Protein AF-A0A979G6K5-F1 (afdb_monomer_lite)

Foldseek 3Di:
DPDDDQKFWEWEWDWDDDPPPDTDIDTDTAIWGDDPQWTFGCAFDPGAFADGHGWTFDWDDDPNHTYTDGTPGHQQKWKKKKAFPDPVCPCVLVCVLPVQDDPWDWDDDPGIIMTIHHLVGQCQVVVVVQVVCVVVVRMHMDRRHDDLSNLLSNLEDVSDDLQSLLQVLCVVCVNPLVSSLVSSLVSNLSHDLVSLLVSLLVLLVQLLLLQAQLLVLLLCLLVVDDDLQLSSQSSLVQVSNGDVSVVVCSVAVLCCLVDDSVPCPPSGNPSSSCSSVSSSCSNPVDDDDDCSGSVNVSVVVVSDCHPNRDDRDDDHDDPVCSCVSNVSSNVVSVVVVVD

pLDDT: mean 89.51, std 11.82, range [36.03, 98.44]

Radius of gyration: 24.76 Å; chains: 1; bounding box: 57×59×76 Å

Structure (mmCIF, N/CA/C/O backbone):
data_AF-A0A979G6K5-F1
#
_entry.id   AF-A0A979G6K5-F1
#
loop_
_atom_site.group_PDB
_atom_site.id
_atom_site.type_symbol
_atom_site.label_atom_id
_atom_site.label_alt_id
_atom_site.label_comp_id
_atom_site.label_asym_id
_atom_site.label_entity_id
_atom_site.label_seq_id
_atom_site.pdbx_PDB_ins_code
_atom_site.Cartn_x
_atom_site.Cartn_y
_atom_site.Cartn_z
_atom_site.occupancy
_atom_site.B_iso_or_equiv
_atom_site.auth_seq_id
_atom_site.auth_comp_id
_atom_site.auth_asym_id
_atom_site.auth_atom_id
_atom_site.pdbx_PDB_model_num
ATOM 1 N N . MET A 1 1 ? -24.998 -27.747 -13.611 1.00 47.38 1 MET A N 1
ATOM 2 C CA . MET A 1 1 ? -25.352 -26.401 -13.117 1.00 47.38 1 MET A CA 1
ATOM 3 C C . MET A 1 1 ? -25.034 -26.378 -11.640 1.00 47.38 1 MET A C 1
ATOM 5 O O . MET A 1 1 ? -25.621 -27.172 -10.916 1.00 47.38 1 MET A O 1
ATOM 9 N N . LEU A 1 2 ? -24.075 -25.558 -11.212 1.00 56.25 2 LEU A N 1
ATOM 10 C CA . LEU A 1 2 ? -23.889 -25.285 -9.788 1.00 56.25 2 LEU A CA 1
ATOM 11 C C . LEU A 1 2 ? -25.169 -24.605 -9.299 1.00 56.25 2 LEU A C 1
ATOM 13 O O . LEU A 1 2 ? -25.521 -23.520 -9.758 1.00 56.25 2 LEU A O 1
ATOM 17 N N . VAL A 1 3 ? -25.933 -25.301 -8.464 1.00 76.69 3 VAL A N 1
ATOM 18 C CA . VAL A 1 3 ? -27.084 -24.708 -7.790 1.00 76.69 3 VAL A CA 1
ATOM 19 C C . VAL A 1 3 ? -26.512 -23.897 -6.638 1.00 76.69 3 VAL A C 1
ATOM 21 O O . VAL A 1 3 ? -25.846 -24.456 -5.772 1.00 76.69 3 VAL A O 1
ATOM 24 N N . TYR A 1 4 ? -26.746 -22.589 -6.657 1.00 81.69 4 TYR A N 1
ATOM 25 C CA . TYR A 1 4 ? -26.414 -21.684 -5.562 1.00 81.69 4 TYR A CA 1
ATOM 26 C C . TYR A 1 4 ? -27.695 -21.446 -4.753 1.00 81.69 4 TYR A C 1
ATOM 28 O O . TYR A 1 4 ? -28.567 -20.715 -5.239 1.00 81.69 4 TYR A O 1
ATOM 36 N N . PRO A 1 5 ? -27.880 -22.092 -3.585 1.00 91.19 5 PRO A N 1
ATOM 37 C CA . PRO A 1 5 ? -29.033 -21.826 -2.730 1.00 91.19 5 PRO A CA 1
ATOM 38 C C . PRO A 1 5 ? -29.062 -20.364 -2.278 1.00 91.19 5 PRO A C 1
ATOM 40 O O . PRO A 1 5 ? -28.022 -19.714 -2.211 1.00 91.19 5 PRO A O 1
ATOM 43 N N . ASP A 1 6 ? -30.242 -19.844 -1.943 1.00 93.88 6 ASP A N 1
ATOM 44 C CA . ASP A 1 6 ? -30.387 -18.448 -1.500 1.00 93.88 6 ASP A CA 1
ATOM 45 C C . ASP A 1 6 ? -29.701 -18.173 -0.153 1.00 93.88 6 ASP A C 1
ATOM 47 O O . ASP A 1 6 ? -29.230 -17.063 0.098 1.00 93.88 6 ASP A O 1
ATOM 51 N N . GLU A 1 7 ? -29.615 -19.190 0.702 1.00 95.75 7 GLU A N 1
ATOM 52 C CA . GLU A 1 7 ? -28.900 -19.163 1.974 1.00 95.75 7 GLU A CA 1
ATOM 53 C C . GLU A 1 7 ? -28.148 -20.485 2.146 1.00 95.75 7 GLU A C 1
ATOM 55 O O . GLU A 1 7 ? -28.686 -21.558 1.858 1.00 95.75 7 GLU A O 1
ATOM 60 N N . ILE A 1 8 ? -26.907 -20.405 2.617 1.00 95.88 8 ILE A N 1
ATOM 61 C CA . ILE A 1 8 ? -26.081 -21.569 2.951 1.00 95.88 8 ILE A CA 1
ATOM 62 C C . ILE A 1 8 ? -25.464 -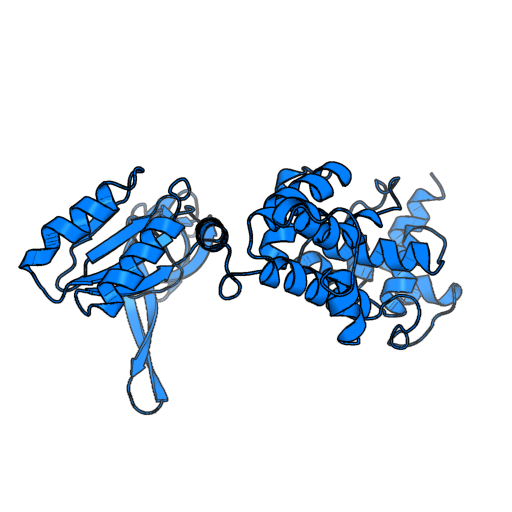21.390 4.337 1.00 95.88 8 ILE A C 1
ATOM 64 O O . ILE A 1 8 ? -25.337 -20.270 4.842 1.00 95.88 8 ILE A O 1
ATOM 68 N N . LEU A 1 9 ? -25.042 -22.506 4.928 1.00 96.75 9 LEU A N 1
ATOM 69 C CA . LEU A 1 9 ? -24.123 -22.503 6.057 1.00 96.75 9 LEU A CA 1
ATOM 70 C C . LEU A 1 9 ? -22.696 -22.615 5.508 1.00 96.75 9 LEU A C 1
ATOM 72 O O . LEU A 1 9 ? -22.324 -23.649 4.953 1.00 96.75 9 LEU A O 1
ATOM 76 N N . LEU A 1 10 ? -21.937 -21.532 5.620 1.00 96.88 10 LEU A N 1
ATOM 77 C CA . LEU A 1 10 ? -20.560 -21.431 5.159 1.00 96.88 10 LEU A CA 1
ATOM 78 C C . LEU A 1 10 ? -19.610 -21.901 6.257 1.00 96.88 10 LEU A C 1
ATOM 80 O O . LEU A 1 10 ? -19.603 -21.324 7.340 1.00 96.88 10 LEU A O 1
ATOM 84 N N . ALA A 1 11 ? -18.804 -22.910 5.952 1.00 96.44 11 ALA A N 1
ATOM 85 C CA . ALA A 1 11 ? -17.673 -23.353 6.751 1.00 96.44 11 ALA A CA 1
ATOM 86 C C . ALA A 1 11 ? -16.449 -22.475 6.453 1.00 96.44 11 ALA A C 1
ATOM 88 O O . ALA A 1 11 ? -15.999 -22.389 5.308 1.00 96.44 11 ALA A O 1
ATOM 89 N N . ILE A 1 12 ? -15.905 -21.835 7.483 1.00 95.19 12 ILE A N 1
ATOM 90 C CA . ILE A 1 12 ? -14.746 -20.947 7.411 1.00 95.19 12 ILE A CA 1
ATOM 91 C C . ILE A 1 12 ? -13.644 -21.551 8.285 1.00 95.19 12 ILE A C 1
ATOM 93 O O . ILE A 1 12 ? -13.694 -21.429 9.512 1.00 95.19 12 ILE A O 1
ATOM 97 N N . PRO A 1 13 ? -12.665 -22.241 7.679 1.00 91.38 13 PRO A N 1
ATOM 98 C CA . PRO A 1 13 ? -11.520 -22.753 8.413 1.00 91.38 13 PRO A CA 1
ATOM 99 C C . PRO A 1 13 ? -10.699 -21.605 9.005 1.00 91.38 13 PRO A C 1
ATOM 101 O O . PRO A 1 13 ? -10.451 -20.604 8.333 1.00 91.38 13 PRO A O 1
ATOM 104 N N . TYR A 1 14 ? -10.238 -21.766 10.241 1.00 86.62 14 TYR A N 1
ATOM 105 C CA . TYR A 1 14 ? -9.304 -20.840 10.877 1.00 86.62 14 TYR A CA 1
ATOM 106 C C . TYR A 1 14 ? -8.261 -21.594 11.703 1.00 86.62 14 TYR A C 1
ATOM 108 O O . TYR A 1 14 ? -8.443 -22.754 12.083 1.00 86.62 14 TYR A O 1
ATOM 116 N N . HIS A 1 15 ? -7.139 -20.926 11.961 1.00 80.62 15 HIS A N 1
ATOM 117 C CA . HIS A 1 15 ? -6.061 -21.468 12.777 1.00 80.62 15 HIS A CA 1
ATOM 118 C C . HIS A 1 15 ? -6.240 -21.045 14.232 1.00 80.62 15 HIS A C 1
ATOM 120 O O . HIS A 1 15 ? -6.476 -19.873 14.523 1.00 80.62 15 HIS A O 1
ATOM 126 N N . THR A 1 16 ? -6.082 -21.998 15.146 1.00 64.06 16 THR A N 1
ATOM 127 C CA . THR A 1 16 ? -5.889 -21.710 16.568 1.00 64.06 16 THR A CA 1
ATOM 128 C C . THR A 1 16 ? -4.443 -22.022 16.924 1.00 64.06 16 THR A C 1
ATOM 130 O O . THR A 1 16 ? -3.980 -23.150 16.740 1.00 64.06 16 THR A O 1
ATOM 133 N N . GLU A 1 17 ? -3.702 -21.019 17.397 1.00 54.59 17 GLU A N 1
ATOM 134 C CA . GLU A 1 17 ? -2.394 -21.264 18.001 1.00 54.59 17 GLU A CA 1
ATOM 135 C C . GLU A 1 17 ? -2.615 -21.919 19.365 1.00 54.59 17 GLU A C 1
ATOM 137 O O . GLU A 1 17 ? -3.162 -21.306 20.284 1.00 54.59 17 GLU A O 1
ATOM 142 N N . TYR A 1 18 ? -2.212 -23.183 19.495 1.00 45.78 18 TYR A N 1
ATOM 143 C CA . TYR A 1 18 ? -2.116 -23.851 20.787 1.00 45.78 18 TYR A CA 1
ATOM 144 C C . TYR A 1 18 ? -0.648 -23.906 21.225 1.00 45.78 18 TYR A C 1
ATOM 146 O O . TYR A 1 18 ? 0.264 -24.021 20.401 1.00 45.78 18 TYR A O 1
ATOM 154 N N . TYR A 1 19 ? -0.420 -23.810 22.538 1.00 42.91 19 TYR A N 1
ATOM 155 C CA . TYR A 1 19 ? 0.898 -23.979 23.158 1.00 42.91 19 TYR A CA 1
ATOM 156 C C . TYR A 1 19 ? 1.602 -25.237 22.602 1.00 42.91 19 TYR A C 1
ATOM 158 O O . TYR A 1 19 ? 0.966 -26.277 22.458 1.00 42.91 19 TYR A O 1
ATOM 166 N N . GLU A 1 20 ? 2.912 -25.128 22.336 1.00 46.97 20 GLU A N 1
ATOM 167 C CA . GLU A 1 20 ? 3.815 -26.167 21.783 1.00 46.97 20 GLU A CA 1
ATOM 168 C C . GLU A 1 20 ? 3.890 -26.315 20.247 1.00 46.97 20 GLU A C 1
ATOM 170 O O . GLU A 1 20 ? 4.470 -27.280 19.754 1.00 46.97 20 GLU A O 1
ATOM 175 N N . GLY A 1 21 ? 3.406 -25.340 19.468 1.00 53.59 21 GLY A N 1
ATOM 176 C CA . GLY A 1 21 ? 3.689 -25.280 18.022 1.00 53.59 21 GLY A CA 1
ATOM 177 C C . GLY A 1 21 ? 2.810 -26.182 17.148 1.00 53.59 21 GLY A C 1
ATOM 178 O O . GLY A 1 21 ? 3.123 -26.398 15.978 1.00 53.59 21 GLY A O 1
ATOM 179 N N . TRP A 1 22 ? 1.698 -26.682 17.692 1.00 44.62 22 TRP A N 1
ATOM 180 C CA . TRP A 1 22 ? 0.661 -27.372 16.927 1.00 44.62 22 TRP A CA 1
ATOM 181 C C . TRP A 1 22 ? -0.371 -26.362 16.414 1.00 44.62 22 TRP A C 1
ATOM 183 O O . TRP A 1 22 ? -1.015 -25.667 17.201 1.00 44.62 22 TRP A O 1
ATOM 193 N N . ILE A 1 23 ? -0.550 -26.298 15.093 1.00 56.94 23 ILE A N 1
ATOM 194 C CA . ILE A 1 23 ? -1.649 -25.553 14.470 1.00 56.94 23 ILE A CA 1
ATOM 195 C C . ILE A 1 23 ? -2.873 -26.465 14.470 1.00 56.94 23 ILE A C 1
ATOM 197 O O . ILE A 1 23 ? -2.919 -27.449 13.732 1.00 56.94 23 ILE A O 1
ATOM 201 N N . ASN A 1 24 ? -3.868 -26.137 15.291 1.00 62.19 24 ASN A N 1
ATOM 202 C CA . ASN A 1 24 ? -5.175 -26.769 15.187 1.00 62.19 24 ASN A CA 1
ATOM 203 C C . ASN A 1 24 ? -6.009 -26.022 14.146 1.00 62.19 24 ASN A C 1
ATOM 205 O O . ASN A 1 24 ? -6.093 -24.790 14.159 1.00 62.19 24 ASN A O 1
ATOM 209 N N . HIS A 1 25 ? -6.635 -26.787 13.256 1.00 76.19 25 HIS A N 1
ATOM 210 C CA . HIS A 1 25 ? -7.640 -26.282 12.333 1.00 76.19 25 HIS A CA 1
ATOM 211 C C . HIS A 1 25 ? -9.005 -26.449 12.981 1.00 76.19 25 HIS A C 1
ATOM 213 O O . HIS A 1 25 ? -9.418 -27.569 13.281 1.00 76.19 25 HIS A O 1
ATOM 219 N N . ASP A 1 26 ? -9.688 -25.336 13.190 1.00 87.06 26 ASP A N 1
ATOM 220 C CA . ASP A 1 26 ? -11.079 -25.327 13.614 1.00 87.06 26 ASP A CA 1
ATOM 221 C C . ASP A 1 26 ? -11.925 -24.677 12.512 1.00 87.06 26 ASP A C 1
ATOM 223 O O . ASP A 1 26 ? -11.396 -24.124 11.542 1.00 87.06 26 ASP A O 1
ATOM 227 N N . THR A 1 27 ? -13.242 -24.827 12.581 1.00 91.31 27 THR A N 1
ATOM 228 C CA . THR A 1 27 ? -14.157 -24.334 11.550 1.00 91.31 27 THR A CA 1
ATOM 229 C C . THR A 1 27 ? -15.273 -23.535 12.183 1.00 91.31 27 THR A C 1
ATOM 231 O O . THR A 1 27 ? -16.076 -24.049 12.960 1.00 91.31 27 THR A O 1
ATOM 234 N N . GLU A 1 28 ? -15.355 -22.271 11.791 1.00 91.81 28 GLU A N 1
ATOM 235 C CA . GLU A 1 28 ? -16.475 -21.417 12.134 1.00 91.81 28 GLU A CA 1
ATOM 236 C C . GLU A 1 28 ? -17.568 -21.560 11.077 1.00 91.81 28 GLU A C 1
ATOM 238 O O . GLU A 1 28 ? -17.284 -21.646 9.883 1.00 91.81 28 GLU A O 1
ATOM 243 N N . TYR A 1 29 ? -18.828 -21.582 11.506 1.00 94.56 29 TYR A N 1
ATOM 244 C CA . TYR A 1 29 ? -19.966 -21.705 10.604 1.00 94.56 29 TYR A CA 1
ATOM 245 C C . TYR A 1 29 ? -20.819 -20.444 10.639 1.00 94.56 29 TYR A C 1
ATOM 247 O O . TYR A 1 29 ? -21.325 -20.064 11.695 1.00 94.56 29 TYR A O 1
ATOM 255 N N . LEU A 1 30 ? -21.037 -19.834 9.475 1.00 93.94 30 LEU A N 1
ATOM 256 C CA . LEU A 1 30 ? -21.862 -18.634 9.333 1.00 93.94 30 LEU A CA 1
ATOM 257 C C . LEU A 1 30 ? -22.966 -18.820 8.306 1.00 93.94 30 LEU A C 1
ATOM 259 O O . LEU A 1 30 ? -22.766 -19.401 7.241 1.00 93.94 30 LEU A O 1
ATOM 263 N N . LYS A 1 31 ? -24.140 -18.260 8.596 1.00 95.81 31 LYS A N 1
ATOM 264 C CA . LYS A 1 31 ? -25.206 -18.154 7.601 1.00 95.81 31 LYS A CA 1
ATOM 265 C C . LYS A 1 31 ? -24.923 -16.995 6.658 1.00 95.81 31 LYS A C 1
ATOM 267 O O . LYS A 1 31 ? -24.839 -15.835 7.071 1.00 95.81 31 LYS A O 1
ATOM 272 N N . VAL A 1 32 ? -24.828 -17.304 5.374 1.00 96.69 32 VAL A N 1
ATOM 273 C CA . VAL A 1 32 ? -24.522 -16.322 4.331 1.00 96.69 32 VAL A CA 1
ATOM 274 C C . VAL A 1 32 ? -25.592 -16.359 3.254 1.00 96.69 32 VAL A C 1
ATOM 276 O O . VAL A 1 32 ? -26.185 -17.404 2.980 1.00 96.69 32 VAL A O 1
ATOM 279 N N . ARG A 1 33 ? -25.859 -15.200 2.653 1.00 96.75 33 ARG A N 1
ATOM 280 C CA . ARG A 1 33 ? -26.929 -15.041 1.663 1.00 96.75 33 ARG A CA 1
ATOM 281 C C . ARG A 1 33 ? -26.362 -14.893 0.272 1.00 96.75 33 ARG A C 1
ATOM 283 O O . ARG A 1 33 ? -25.352 -14.223 0.078 1.00 96.75 33 ARG A O 1
ATOM 290 N N . ARG A 1 34 ? -27.028 -15.484 -0.707 1.00 95.88 34 ARG A N 1
ATOM 291 C CA . ARG A 1 34 ? -26.610 -15.433 -2.101 1.00 95.88 34 ARG A CA 1
ATOM 292 C C . ARG A 1 34 ? -26.585 -13.997 -2.631 1.00 95.88 34 ARG A C 1
ATOM 294 O O . ARG A 1 34 ? -27.517 -13.220 -2.429 1.00 95.88 34 ARG A O 1
ATOM 301 N N . ARG A 1 35 ? -25.531 -13.673 -3.380 1.00 94.50 35 ARG A N 1
ATOM 302 C CA . ARG A 1 35 ? -25.400 -12.480 -4.225 1.00 94.50 35 ARG A CA 1
ATOM 303 C C . ARG A 1 35 ? -24.838 -12.930 -5.574 1.00 94.50 35 ARG A C 1
ATOM 305 O O . ARG A 1 35 ? -23.647 -13.186 -5.691 1.00 94.50 35 ARG A O 1
ATOM 312 N N . GLN A 1 36 ? -25.705 -13.032 -6.583 1.00 90.62 36 GLN A N 1
ATOM 313 C CA . GLN A 1 36 ? -25.363 -13.568 -7.912 1.00 90.62 36 GLN A CA 1
ATOM 314 C C . GLN A 1 36 ? -24.785 -14.997 -7.836 1.00 90.62 36 GLN A C 1
ATOM 316 O O . GLN A 1 36 ? -25.515 -15.916 -7.459 1.00 90.62 36 GLN A O 1
ATOM 321 N N . GLU A 1 37 ? -23.516 -15.193 -8.200 1.00 91.56 37 GLU A N 1
ATOM 322 C CA . GLU A 1 37 ? -22.790 -16.477 -8.168 1.00 91.56 37 GLU A CA 1
ATOM 323 C C . GLU A 1 37 ? -21.892 -16.616 -6.920 1.00 91.56 37 GLU A C 1
ATOM 325 O O . GLU A 1 37 ? -21.060 -17.517 -6.815 1.00 91.56 37 GLU A O 1
ATOM 330 N N . HIS A 1 38 ? -22.067 -15.714 -5.953 1.00 96.12 38 HIS A N 1
ATOM 331 C CA . HIS A 1 38 ? -21.285 -15.622 -4.724 1.00 96.12 38 HIS A CA 1
ATOM 332 C C . HIS A 1 38 ? -22.199 -15.481 -3.504 1.00 96.12 38 HIS A C 1
ATOM 334 O O . HIS A 1 38 ? -23.429 -15.513 -3.616 1.00 96.12 38 HIS A O 1
ATOM 340 N N . TYR A 1 39 ? -21.602 -15.315 -2.325 1.00 97.44 39 TYR A N 1
ATOM 341 C CA . TYR A 1 39 ? -22.333 -15.150 -1.073 1.00 97.44 39 TYR A CA 1
ATOM 342 C C . TYR A 1 39 ? -21.860 -13.922 -0.315 1.00 97.44 39 TYR A C 1
ATOM 344 O O . TYR A 1 39 ? -20.674 -13.628 -0.276 1.00 97.44 39 TYR A O 1
ATOM 352 N N . LYS A 1 40 ? -22.801 -13.207 0.293 1.00 97.56 40 LYS A N 1
ATOM 353 C CA . LYS A 1 40 ? -22.558 -12.067 1.166 1.00 97.56 40 LYS A CA 1
ATOM 354 C C . LYS A 1 40 ? -22.535 -12.519 2.621 1.00 97.56 40 LYS A C 1
ATOM 356 O O . LYS A 1 40 ? -23.492 -13.156 3.076 1.00 97.56 40 LYS A O 1
ATOM 361 N N . LEU A 1 41 ? -21.492 -12.135 3.353 1.00 96.31 41 LEU A N 1
ATOM 362 C CA . LEU A 1 41 ? -21.415 -12.336 4.797 1.00 96.31 41 LEU A CA 1
ATOM 363 C C . LEU A 1 41 ? -22.480 -11.485 5.502 1.00 96.31 41 LEU A C 1
ATOM 365 O O . LEU A 1 41 ? -22.525 -10.263 5.343 1.00 96.31 41 LEU A O 1
ATOM 369 N N . SER A 1 42 ? -23.361 -12.131 6.267 1.00 92.06 42 SER A N 1
ATOM 370 C CA . SER A 1 42 ? -24.432 -11.441 7.007 1.00 92.06 42 SER A CA 1
ATOM 371 C C . SER A 1 42 ? -23.925 -10.782 8.294 1.00 92.06 42 SER A C 1
ATOM 373 O O . SER A 1 42 ? -24.534 -9.831 8.778 1.00 92.06 42 SER A O 1
ATOM 375 N N . GLU A 1 43 ? -22.809 -11.280 8.822 1.00 92.12 43 GLU A N 1
ATOM 376 C CA . GLU A 1 43 ? -22.106 -10.815 10.017 1.00 92.12 43 GLU A CA 1
ATOM 377 C C . GLU A 1 43 ? -20.602 -11.095 9.865 1.00 92.12 43 GLU A C 1
ATOM 379 O O . GLU A 1 43 ? -20.201 -11.859 8.983 1.00 92.12 43 GLU A O 1
ATOM 384 N N . THR A 1 44 ? -19.778 -10.483 10.713 1.00 92.25 44 THR A N 1
ATOM 385 C CA . THR A 1 44 ? -18.338 -10.765 10.784 1.00 92.25 44 THR A CA 1
ATOM 386 C C . THR A 1 44 ? -18.086 -12.067 11.552 1.00 92.25 44 THR A C 1
ATOM 388 O O . THR A 1 44 ? -18.642 -12.215 12.648 1.00 92.25 44 THR A O 1
ATOM 391 N N . PRO A 1 45 ? -17.239 -12.988 11.049 1.00 90.69 45 PRO A N 1
ATOM 392 C CA . PRO A 1 45 ? -16.784 -14.135 11.830 1.00 90.69 45 PRO A CA 1
ATOM 393 C C . PRO A 1 45 ? -16.226 -13.738 13.200 1.00 90.69 45 PRO A C 1
ATOM 395 O O . PRO A 1 45 ? -15.554 -12.719 13.364 1.00 90.69 45 PRO A O 1
ATOM 398 N N . LEU A 1 46 ? -16.545 -14.540 14.207 1.00 86.31 46 LEU A N 1
ATOM 399 C CA . LEU A 1 46 ? -16.069 -14.384 15.568 1.00 86.31 46 LEU A CA 1
ATOM 400 C C . LEU A 1 46 ? -14.621 -14.845 15.720 1.00 86.31 46 LEU A C 1
ATOM 402 O O . LEU A 1 46 ? -13.922 -14.290 16.560 1.00 86.31 46 LEU A O 1
ATOM 406 N N . TYR A 1 47 ? -14.157 -15.837 14.965 1.00 85.81 47 TYR A N 1
ATOM 407 C CA . TYR A 1 47 ? -12.817 -16.405 15.109 1.00 85.81 47 TYR A CA 1
ATOM 408 C C . TYR A 1 47 ? -11.974 -16.286 13.851 1.00 85.81 47 TYR A C 1
ATOM 410 O O . TYR A 1 47 ? -10.786 -15.981 13.972 1.00 85.81 47 TYR A O 1
ATOM 418 N N . ALA A 1 48 ? -12.565 -16.479 12.672 1.00 88.81 48 ALA A N 1
ATOM 419 C CA . ALA A 1 48 ? -11.831 -16.318 11.424 1.00 88.81 48 ALA A CA 1
ATOM 420 C C . ALA A 1 48 ? -11.365 -14.862 11.227 1.00 88.81 48 ALA A C 1
ATOM 422 O O . ALA A 1 48 ? -12.086 -13.908 11.523 1.00 88.81 48 ALA A O 1
ATOM 423 N N . HIS A 1 49 ? -10.135 -14.704 10.739 1.00 90.06 49 HIS A N 1
ATOM 424 C CA . HIS A 1 49 ? -9.505 -13.408 10.486 1.00 90.06 49 HIS A CA 1
ATOM 425 C C . HIS A 1 49 ? -9.718 -12.947 9.034 1.00 90.06 49 HIS A C 1
ATOM 427 O O . HIS A 1 49 ? -10.130 -13.728 8.178 1.00 90.06 49 HIS A O 1
ATOM 433 N N . ASP A 1 50 ? -9.459 -11.662 8.776 1.00 91.50 50 ASP A N 1
ATOM 434 C CA . ASP A 1 50 ? -9.468 -11.004 7.454 1.00 91.50 50 ASP A CA 1
ATOM 435 C C . ASP A 1 50 ? -10.816 -10.966 6.706 1.00 91.50 50 ASP A C 1
ATOM 437 O O . ASP A 1 50 ? -10.905 -10.519 5.556 1.00 91.50 50 ASP A O 1
ATOM 441 N N . LEU A 1 51 ? -11.896 -11.337 7.392 1.00 94.69 51 LEU A N 1
ATOM 442 C CA . LEU A 1 51 ? -13.272 -11.268 6.914 1.00 94.69 51 LEU A CA 1
ATOM 443 C C . LEU A 1 51 ? -14.088 -10.284 7.753 1.00 94.69 51 LEU A C 1
ATOM 445 O O . LEU A 1 51 ? -13.930 -10.197 8.972 1.00 94.69 51 LEU A O 1
ATOM 449 N N . ALA A 1 52 ? -14.991 -9.568 7.094 1.00 95.31 52 ALA A N 1
ATOM 450 C CA . ALA A 1 52 ? -15.860 -8.575 7.699 1.00 95.31 52 ALA A CA 1
ATOM 451 C C . ALA A 1 52 ? -17.294 -8.684 7.174 1.00 95.31 52 ALA A C 1
ATOM 453 O O . ALA A 1 52 ? -17.574 -9.178 6.077 1.00 95.31 52 ALA A O 1
ATOM 454 N N . VAL A 1 53 ? -18.234 -8.182 7.971 1.00 94.62 53 VAL A N 1
ATOM 455 C CA . VAL A 1 53 ? -19.646 -8.107 7.610 1.00 94.62 53 VAL A CA 1
ATOM 456 C C . VAL A 1 53 ? -19.824 -7.464 6.236 1.00 94.62 53 VAL A C 1
ATOM 458 O O . VAL A 1 53 ? -19.265 -6.415 5.920 1.00 94.62 53 VAL A O 1
ATOM 461 N N . GLY A 1 54 ? -20.649 -8.095 5.407 1.00 95.25 54 GLY A N 1
ATOM 462 C CA . GLY A 1 54 ? -20.993 -7.611 4.081 1.00 95.25 54 GLY A CA 1
ATOM 463 C C . GLY A 1 54 ? -20.015 -7.964 2.964 1.00 95.25 54 GLY A C 1
ATOM 464 O O . GLY A 1 54 ? -20.369 -7.679 1.819 1.00 95.25 54 GLY A O 1
ATOM 465 N N . ASP A 1 55 ? -18.861 -8.575 3.260 1.00 97.31 55 ASP A N 1
ATOM 466 C CA . ASP A 1 55 ? -17.940 -9.064 2.229 1.00 97.31 55 ASP A CA 1
ATOM 467 C C . ASP A 1 55 ? -18.644 -10.058 1.307 1.00 97.31 55 ASP A C 1
ATOM 469 O O . ASP A 1 55 ? -19.515 -10.826 1.736 1.00 97.31 55 ASP A O 1
ATOM 473 N N . ILE A 1 56 ? -18.253 -10.056 0.035 1.00 97.88 56 ILE A N 1
ATOM 474 C CA . ILE A 1 56 ? -18.689 -11.044 -0.946 1.00 97.88 56 ILE A CA 1
ATOM 475 C C . ILE A 1 56 ? -17.600 -12.081 -1.100 1.00 97.88 56 ILE A C 1
ATOM 477 O O . ILE A 1 56 ? -16.457 -11.741 -1.386 1.00 97.88 56 ILE A O 1
ATOM 481 N N . VAL A 1 57 ? -17.965 -13.346 -0.938 1.00 97.62 57 VAL A N 1
ATOM 482 C CA . VAL A 1 57 ? -17.035 -14.469 -0.919 1.00 97.62 57 VAL A CA 1
ATOM 483 C C . VAL A 1 57 ? -17.422 -15.527 -1.943 1.00 97.62 57 VAL A C 1
ATOM 485 O O . VAL A 1 57 ? -18.601 -15.794 -2.203 1.00 97.62 57 VAL A O 1
ATOM 488 N N . SER A 1 58 ? -16.398 -16.147 -2.515 1.00 96.62 58 SER A N 1
ATOM 489 C CA . SER A 1 58 ? -16.517 -17.378 -3.284 1.00 96.62 58 SER A CA 1
ATOM 490 C C . SER A 1 58 ? -16.510 -18.583 -2.351 1.00 96.62 58 SER A C 1
ATOM 492 O O . SER A 1 58 ? -15.929 -18.551 -1.260 1.00 96.62 58 SER A O 1
ATOM 494 N N . VAL A 1 59 ? -17.166 -19.652 -2.793 1.00 95.75 59 VAL A N 1
ATOM 495 C CA . VAL A 1 59 ? -17.294 -20.886 -2.021 1.00 95.75 59 VAL A CA 1
ATOM 496 C C . VAL A 1 59 ? -16.990 -22.094 -2.891 1.00 95.75 59 VAL A C 1
ATOM 498 O O . VAL A 1 59 ? -17.272 -22.087 -4.091 1.00 95.75 59 VAL A O 1
ATOM 501 N N . VAL A 1 60 ? -16.471 -23.145 -2.266 1.00 94.81 60 VAL A N 1
ATOM 502 C CA . VAL A 1 60 ? -16.320 -24.474 -2.863 1.00 94.81 60 VAL A CA 1
ATOM 503 C C . VAL A 1 60 ? -17.282 -25.417 -2.156 1.00 94.81 60 VAL A C 1
ATOM 505 O O . VAL A 1 60 ? -17.324 -25.463 -0.931 1.00 94.81 60 VAL A O 1
ATOM 508 N N . TYR A 1 61 ? -18.087 -26.150 -2.923 1.00 93.06 61 TYR A N 1
ATOM 509 C CA . TYR A 1 61 ? -18.973 -27.171 -2.374 1.00 93.06 61 TYR A CA 1
ATOM 510 C C . TYR A 1 61 ? -18.272 -28.528 -2.400 1.00 93.06 61 TYR A C 1
ATOM 512 O O . TYR A 1 61 ? -17.944 -29.020 -3.480 1.00 93.06 61 TYR A O 1
ATOM 520 N N . ASP A 1 62 ? -18.074 -29.128 -1.229 1.00 92.94 62 ASP A N 1
ATOM 521 C CA . ASP A 1 62 ? -17.489 -30.458 -1.077 1.00 92.94 62 ASP A CA 1
ATOM 522 C C . ASP A 1 62 ? -18.248 -31.271 -0.022 1.00 92.94 62 ASP A C 1
ATOM 524 O O . ASP A 1 62 ? -18.531 -30.787 1.073 1.00 92.94 62 ASP A O 1
ATOM 528 N N . ASN A 1 63 ? -18.595 -32.515 -0.364 1.00 91.31 63 ASN A N 1
ATOM 529 C CA . ASN A 1 63 ? -19.212 -33.494 0.541 1.00 91.31 63 ASN A CA 1
ATOM 530 C C . ASN A 1 63 ? -20.391 -32.972 1.394 1.00 91.31 63 ASN A C 1
ATOM 532 O O . ASN A 1 63 ? -20.546 -33.350 2.554 1.00 91.31 63 ASN A O 1
ATOM 536 N N . GLY A 1 64 ? -21.252 -32.122 0.825 1.00 90.50 64 GLY A N 1
ATOM 537 C CA . GLY A 1 64 ? -22.414 -31.574 1.538 1.00 90.50 64 GLY A CA 1
ATOM 538 C C . GLY A 1 64 ? -22.174 -30.234 2.234 1.00 90.50 64 GLY A C 1
ATOM 539 O O . GLY A 1 64 ? -23.135 -29.630 2.708 1.00 90.50 64 GLY A O 1
ATOM 540 N N . THR A 1 65 ? -20.937 -29.744 2.244 1.00 93.81 65 THR A N 1
ATOM 541 C CA . THR A 1 65 ? -20.523 -28.532 2.951 1.00 93.81 65 THR A CA 1
ATOM 542 C C . THR A 1 65 ? -20.057 -27.470 1.964 1.00 93.81 65 THR A C 1
ATOM 544 O O . THR A 1 65 ? -19.382 -27.760 0.979 1.00 93.81 65 THR A O 1
ATOM 547 N N . TYR A 1 66 ? -20.415 -26.216 2.229 1.00 95.94 66 TYR A N 1
ATOM 548 C CA . TYR A 1 66 ? -19.889 -25.070 1.495 1.00 95.94 66 TYR A CA 1
ATOM 549 C C . TYR A 1 66 ? -18.711 -24.488 2.269 1.00 95.94 66 TYR A C 1
ATOM 551 O O . TYR A 1 66 ? -18.900 -24.007 3.382 1.00 95.94 66 TYR A O 1
ATOM 559 N N . PHE A 1 67 ? -17.517 -24.517 1.691 1.00 96.06 67 PHE A N 1
ATOM 560 C CA . PHE A 1 67 ? -16.297 -23.974 2.280 1.00 96.06 67 PHE A CA 1
ATOM 561 C C . PHE A 1 67 ? -15.966 -22.605 1.701 1.00 96.06 67 PHE A C 1
ATOM 563 O O . PHE A 1 67 ? -16.121 -22.377 0.500 1.00 96.06 67 PHE A O 1
ATOM 570 N N . PHE A 1 68 ? -15.481 -21.702 2.549 1.00 96.31 68 PHE A N 1
ATOM 571 C CA . PHE A 1 68 ? -14.889 -20.444 2.111 1.00 96.31 68 PHE A CA 1
ATOM 572 C C . PHE A 1 68 ? -13.687 -20.704 1.195 1.00 96.31 68 PHE A C 1
ATOM 574 O O . PHE A 1 68 ? -12.838 -21.537 1.505 1.00 96.31 68 PHE A O 1
ATOM 581 N N . ASN A 1 69 ? -13.622 -19.980 0.077 1.00 95.00 69 ASN A N 1
ATOM 582 C CA . ASN A 1 69 ? -12.546 -20.112 -0.907 1.00 95.00 69 ASN A CA 1
ATOM 583 C C . ASN A 1 69 ? -11.778 -18.804 -1.149 1.00 95.00 69 ASN A C 1
ATOM 585 O O . ASN A 1 69 ? -10.599 -18.837 -1.481 1.00 95.00 69 ASN A O 1
ATOM 589 N N . GLY A 1 70 ? -12.420 -17.647 -0.980 1.00 94.12 70 GLY A N 1
ATOM 590 C CA . GLY A 1 70 ? -11.756 -16.355 -1.151 1.00 94.12 70 GLY A CA 1
ATOM 591 C C . GLY A 1 70 ? -12.728 -15.185 -1.207 1.00 94.12 70 GLY A C 1
ATOM 592 O O . GLY A 1 70 ? -13.917 -15.376 -1.473 1.00 94.12 70 GLY A O 1
ATOM 593 N N . ILE A 1 71 ? -12.217 -13.976 -0.982 1.00 96.25 71 ILE A N 1
ATOM 594 C CA . ILE A 1 71 ? -12.977 -12.724 -1.084 1.00 96.25 71 ILE A CA 1
ATOM 595 C C . ILE A 1 71 ? -13.050 -12.298 -2.555 1.00 96.25 71 ILE A C 1
ATOM 597 O O . ILE A 1 71 ? -12.049 -12.302 -3.263 1.00 96.25 71 ILE A O 1
ATOM 601 N N . ILE A 1 72 ? -14.248 -11.934 -2.999 1.00 97.19 72 ILE A N 1
ATOM 602 C CA . ILE A 1 72 ? -14.538 -11.363 -4.318 1.00 97.19 72 ILE A CA 1
ATOM 603 C C . ILE A 1 72 ? -14.659 -9.840 -4.235 1.00 97.19 72 ILE A C 1
ATOM 605 O O . ILE A 1 72 ? -14.168 -9.131 -5.106 1.00 97.19 72 ILE A O 1
ATOM 609 N N . GLU A 1 73 ? -15.313 -9.333 -3.189 1.00 95.50 73 GLU A N 1
ATOM 610 C CA . GLU A 1 73 ? -15.507 -7.898 -2.964 1.00 95.50 73 GLU A CA 1
ATOM 611 C C . GLU A 1 73 ? -15.464 -7.624 -1.458 1.00 95.50 73 GLU A C 1
ATOM 613 O O . GLU A 1 73 ? -16.222 -8.228 -0.695 1.00 95.50 73 GLU A O 1
ATOM 618 N N . GLU A 1 74 ? -14.590 -6.716 -1.027 1.00 95.44 74 GLU A N 1
ATOM 619 C CA . GLU A 1 74 ? -14.549 -6.248 0.360 1.00 95.44 74 GLU A CA 1
ATOM 620 C C . GLU A 1 74 ? -15.679 -5.245 0.622 1.00 95.44 74 GLU A C 1
ATOM 622 O O . GLU A 1 74 ? -15.921 -4.336 -0.171 1.00 95.44 74 GLU A O 1
ATOM 627 N N . SER A 1 75 ? -16.336 -5.346 1.776 1.00 94.62 75 SER A N 1
ATOM 628 C CA . SER A 1 75 ? -17.380 -4.401 2.188 1.00 94.62 75 SER A CA 1
ATOM 629 C C . SER A 1 75 ? -16.842 -3.038 2.628 1.00 94.62 75 SER A C 1
ATOM 631 O O . SER A 1 75 ? -17.609 -2.086 2.779 1.00 94.62 75 SER A O 1
ATOM 633 N N . GLY A 1 76 ? -15.537 -2.958 2.899 1.00 93.19 76 GLY A N 1
ATOM 634 C CA . GLY A 1 76 ? -14.877 -1.807 3.509 1.00 93.19 76 GLY A CA 1
ATOM 635 C C . GLY A 1 76 ? -15.005 -1.735 5.036 1.00 93.19 76 GLY A C 1
ATOM 636 O O . GLY A 1 76 ? -14.361 -0.880 5.644 1.00 93.19 76 GLY A O 1
ATOM 637 N N . TYR A 1 77 ? -15.774 -2.622 5.673 1.00 95.06 77 TYR A N 1
ATOM 638 C CA . TYR A 1 77 ? -15.815 -2.698 7.133 1.00 95.06 77 TYR A CA 1
ATOM 639 C C . TYR A 1 77 ? -14.514 -3.279 7.689 1.00 95.06 77 TYR A C 1
ATOM 641 O O . TYR A 1 77 ? -14.030 -4.303 7.210 1.00 95.06 77 TYR A O 1
ATOM 649 N N . SER A 1 78 ? -13.986 -2.656 8.740 1.00 95.38 78 SER A N 1
ATOM 650 C CA . SER A 1 78 ? -13.039 -3.316 9.642 1.00 95.38 78 SER A CA 1
ATOM 651 C C . SER A 1 78 ? -13.788 -3.948 10.805 1.00 95.38 78 SER A C 1
ATOM 653 O O . SER A 1 78 ? -14.855 -3.472 11.180 1.00 95.38 78 SER A O 1
ATOM 655 N N . SER A 1 79 ? -13.210 -4.979 11.407 1.00 94.56 79 SER A N 1
ATOM 656 C CA . SER A 1 79 ? -13.765 -5.647 12.577 1.00 94.56 79 SER A CA 1
ATOM 657 C C . SER A 1 79 ? -12.728 -5.817 13.676 1.00 94.56 79 SER A C 1
ATOM 659 O O . SER A 1 79 ? -11.550 -6.105 13.431 1.00 94.56 79 SER A O 1
ATOM 661 N N . LEU A 1 80 ? -13.215 -5.669 14.904 1.00 93.69 80 LEU A N 1
ATOM 662 C CA . LEU A 1 80 ? -12.475 -5.805 16.144 1.00 93.69 80 LEU A CA 1
ATOM 663 C C . LEU A 1 80 ? -13.222 -6.749 17.084 1.00 93.69 80 LEU A C 1
ATOM 665 O O . LEU A 1 80 ? -14.455 -6.803 17.100 1.00 93.69 80 LEU A O 1
ATOM 669 N N . ARG A 1 81 ? -12.468 -7.422 17.947 1.00 92.62 81 ARG A N 1
ATOM 670 C CA . ARG A 1 81 ? -12.994 -8.113 19.126 1.00 92.62 81 ARG A CA 1
ATOM 671 C C . ARG A 1 81 ? -12.539 -7.407 20.382 1.00 92.62 81 ARG A C 1
ATOM 673 O O . ARG A 1 81 ? -11.366 -7.070 20.485 1.00 92.62 81 ARG A O 1
ATOM 680 N N . LEU A 1 82 ? -13.436 -7.244 21.345 1.00 92.88 82 LEU A N 1
ATOM 681 C CA . LEU A 1 82 ? -13.144 -6.690 22.660 1.00 92.88 82 LEU A CA 1
ATOM 682 C C . LEU A 1 82 ? -13.525 -7.696 23.752 1.00 92.88 82 LEU A C 1
ATOM 684 O O . LEU A 1 82 ? -14.625 -8.247 23.751 1.00 92.88 82 LEU A O 1
ATOM 688 N N . ASN A 1 83 ? -12.630 -7.881 24.718 1.00 93.88 83 ASN A N 1
ATOM 689 C CA . ASN A 1 83 ? -12.886 -8.560 25.983 1.00 93.88 83 ASN A CA 1
ATOM 690 C C . ASN A 1 83 ? -12.843 -7.525 27.112 1.00 93.88 83 ASN A C 1
ATOM 692 O O . ASN A 1 83 ? -11.769 -7.024 27.439 1.00 93.88 83 ASN A O 1
ATOM 696 N N . ILE A 1 84 ? -13.992 -7.192 27.699 1.00 92.00 84 ILE A N 1
ATOM 697 C CA . ILE A 1 84 ? -14.086 -6.195 28.773 1.00 92.00 84 ILE A CA 1
ATOM 698 C C . ILE A 1 84 ? -13.973 -6.900 30.128 1.00 92.00 84 ILE A C 1
ATOM 700 O O . ILE A 1 84 ? -14.911 -7.552 30.585 1.00 92.00 84 ILE A O 1
ATOM 704 N N . TYR A 1 85 ? -12.839 -6.722 30.806 1.00 92.00 85 TYR A N 1
ATOM 705 C CA . TYR A 1 85 ? -12.551 -7.400 32.075 1.00 92.00 85 TYR A CA 1
ATOM 706 C C . TYR A 1 85 ? -13.386 -6.854 33.238 1.00 92.00 85 TYR A C 1
ATOM 708 O O . TYR A 1 85 ? -13.767 -7.585 34.154 1.00 92.00 85 TYR A O 1
ATOM 716 N N . HIS A 1 86 ? -13.687 -5.555 33.213 1.00 91.31 86 HIS A N 1
ATOM 717 C CA . HIS A 1 86 ? -14.415 -4.875 34.278 1.00 91.31 86 HIS A CA 1
ATOM 718 C C . HIS A 1 86 ? -15.829 -4.506 33.830 1.00 91.31 86 HIS A C 1
ATOM 720 O O . HIS A 1 86 ? -16.043 -3.488 33.179 1.00 91.31 86 HIS A O 1
ATOM 726 N N . LYS A 1 87 ? -16.824 -5.301 34.246 1.00 86.00 87 LYS A N 1
ATOM 727 C CA . LYS A 1 87 ? -18.230 -5.142 33.820 1.00 86.00 87 LYS A CA 1
ATOM 728 C C . LYS A 1 87 ? -18.824 -3.748 34.057 1.00 86.00 87 LYS A C 1
ATOM 730 O O . LYS A 1 87 ? -19.671 -3.325 33.281 1.00 86.00 87 LYS A O 1
ATOM 735 N N . HIS A 1 88 ? -18.390 -3.030 35.096 1.00 90.88 88 HIS A N 1
ATOM 736 C CA . HIS A 1 88 ? -18.886 -1.677 35.380 1.00 90.88 88 HIS A CA 1
ATOM 737 C C . HIS A 1 88 ? -18.440 -0.632 34.340 1.00 90.88 88 HIS A C 1
ATOM 739 O O . HIS A 1 88 ? -19.109 0.383 34.204 1.00 90.88 88 HIS A O 1
ATOM 745 N N . LEU A 1 89 ? -17.362 -0.896 33.589 1.00 91.69 89 LEU A N 1
ATOM 746 C CA . LEU A 1 89 ? -16.874 -0.037 32.501 1.00 91.69 89 LEU A CA 1
ATOM 747 C C . LEU A 1 89 ? -17.519 -0.366 31.148 1.00 91.69 89 LEU A C 1
ATOM 749 O O . LEU A 1 89 ? -17.251 0.314 30.166 1.00 91.69 89 LEU A O 1
ATOM 753 N N . CYS A 1 90 ? -18.356 -1.408 31.079 1.00 90.12 90 CYS A N 1
ATOM 754 C CA . CYS A 1 90 ? -18.960 -1.863 29.829 1.00 90.12 90 CYS A CA 1
ATOM 755 C C . CYS A 1 90 ? -19.732 -0.737 29.127 1.00 90.12 90 CYS A C 1
ATOM 757 O O . CYS A 1 90 ? -19.448 -0.456 27.969 1.00 90.12 90 CYS A O 1
ATOM 759 N N . GLY A 1 91 ? -20.624 -0.052 29.856 1.00 89.69 91 GLY A N 1
ATOM 760 C CA . GLY A 1 91 ? -21.407 1.063 29.314 1.00 89.69 91 GLY A CA 1
ATOM 761 C C . GLY A 1 91 ? -20.529 2.213 28.825 1.00 89.69 91 GLY A C 1
ATOM 762 O O . GLY A 1 91 ? -20.680 2.654 27.696 1.00 89.69 91 GLY A O 1
ATOM 763 N N . GLU A 1 92 ? -19.543 2.629 29.626 1.00 91.56 92 GLU A N 1
ATOM 764 C CA . GLU A 1 92 ? -18.608 3.702 29.256 1.00 91.56 92 GLU A CA 1
ATOM 765 C C . GLU A 1 92 ? -17.853 3.388 27.956 1.00 91.56 92 GLU A C 1
ATOM 767 O O . GLU A 1 92 ? -17.782 4.229 27.060 1.00 91.56 92 GLU A O 1
ATOM 772 N N . ILE A 1 93 ? -17.323 2.167 27.829 1.00 91.00 93 ILE A N 1
ATOM 773 C CA . ILE A 1 93 ? -16.580 1.735 26.640 1.00 91.00 93 ILE A CA 1
ATOM 774 C C . ILE A 1 93 ? -17.502 1.683 25.416 1.00 91.00 93 ILE A C 1
ATOM 776 O O . ILE A 1 93 ? -17.142 2.200 24.359 1.00 91.00 93 ILE A O 1
ATOM 780 N N . THR A 1 94 ? -18.694 1.088 25.535 1.00 90.38 94 THR A N 1
ATOM 781 C CA . THR A 1 94 ? -19.631 0.991 24.403 1.00 90.38 94 THR A CA 1
ATOM 782 C C . THR A 1 94 ? -20.182 2.349 23.983 1.00 90.38 94 THR A C 1
ATOM 784 O O . THR A 1 94 ? -20.355 2.584 22.787 1.00 90.38 94 THR A O 1
ATOM 787 N N . ASP A 1 95 ? -20.420 3.252 24.935 1.00 89.81 95 ASP A N 1
ATOM 788 C CA . ASP A 1 95 ? -20.921 4.601 24.668 1.00 89.81 95 ASP A CA 1
ATOM 789 C C . ASP A 1 95 ? -19.854 5.451 23.975 1.00 89.81 95 ASP A C 1
ATOM 791 O O . ASP A 1 95 ? -20.167 6.163 23.024 1.00 89.81 95 ASP A O 1
ATOM 795 N N . MET A 1 96 ? -18.585 5.329 24.385 1.00 89.44 96 MET A N 1
ATOM 796 C CA . MET A 1 96 ? -17.465 5.990 23.711 1.00 89.44 96 MET A CA 1
ATOM 797 C C . MET A 1 96 ? -17.353 5.520 22.259 1.00 89.44 96 MET A C 1
ATOM 799 O O . MET A 1 96 ? -17.377 6.344 21.349 1.00 89.44 96 MET A O 1
ATOM 803 N N . ILE A 1 97 ? -17.311 4.200 22.027 1.00 87.12 97 ILE A N 1
ATOM 804 C CA . ILE A 1 97 ? -17.176 3.650 20.669 1.00 87.12 97 ILE A CA 1
ATOM 805 C C . ILE A 1 97 ? -18.384 4.046 19.810 1.00 87.12 97 ILE A C 1
ATOM 807 O O . ILE A 1 97 ? -18.201 4.473 18.676 1.00 87.12 97 ILE A O 1
ATOM 811 N N . SER A 1 98 ? -19.608 3.981 20.343 1.00 84.50 98 SER A N 1
ATOM 812 C CA . SER A 1 98 ? -20.817 4.400 19.612 1.00 84.50 98 SER A CA 1
ATOM 813 C C . SER A 1 98 ? -20.854 5.912 19.353 1.00 84.50 98 SER A C 1
ATOM 815 O O . SER A 1 98 ? -21.440 6.366 18.372 1.00 84.50 98 SER A O 1
ATOM 817 N N . GLY A 1 99 ? -20.239 6.701 20.238 1.00 80.75 99 GLY A N 1
ATOM 818 C CA . GLY A 1 99 ? -20.179 8.158 20.167 1.00 80.75 99 GLY A CA 1
ATOM 819 C C . GLY A 1 99 ? -19.239 8.703 19.090 1.00 80.75 99 GLY A C 1
ATOM 820 O O . GLY A 1 99 ? -19.362 9.874 18.735 1.00 80.75 99 GLY A O 1
ATOM 821 N N . LEU A 1 100 ? -18.353 7.874 18.524 1.00 72.94 100 LEU A N 1
ATOM 822 C CA . LEU A 1 100 ? -17.365 8.279 17.512 1.00 72.94 100 LEU A CA 1
ATOM 823 C C . LEU A 1 100 ? -17.935 8.518 16.097 1.00 72.94 100 LEU A C 1
ATOM 825 O O . LEU A 1 100 ? -17.170 8.762 15.171 1.00 72.94 100 LEU A O 1
ATOM 829 N N . GLN A 1 101 ? -19.266 8.573 15.959 1.00 63.56 101 GLN A N 1
ATOM 830 C CA . GLN A 1 101 ? -20.022 8.772 14.717 1.00 63.56 101 GLN A CA 1
ATOM 831 C C . GLN A 1 101 ? -19.786 7.694 13.647 1.00 63.56 101 GLN A C 1
ATOM 833 O O . GLN A 1 101 ? -18.707 7.145 13.464 1.00 63.56 101 GLN A O 1
ATOM 838 N N . GLY A 1 102 ? -20.852 7.409 12.903 1.00 61.72 102 GLY A N 1
ATOM 839 C CA . GLY A 1 102 ? -20.899 6.341 11.916 1.00 61.72 102 GLY A CA 1
ATOM 840 C C . GLY A 1 102 ? -21.513 5.080 12.493 1.00 61.72 102 GLY A C 1
ATOM 841 O O . GLY A 1 102 ? -21.468 4.823 13.690 1.00 61.72 102 GLY A O 1
ATOM 842 N N . GLU A 1 103 ? -22.185 4.339 11.630 1.00 78.62 103 GLU A N 1
ATOM 843 C CA . GLU A 1 103 ? -23.046 3.201 11.946 1.00 78.62 103 GLU A CA 1
ATOM 844 C C . GLU A 1 103 ? -22.235 1.976 12.422 1.00 78.62 103 GLU A C 1
ATOM 846 O O . GLU A 1 103 ? -22.310 0.898 11.826 1.00 78.62 103 GLU A O 1
ATOM 851 N N . ILE A 1 104 ? -21.418 2.154 13.466 1.00 87.31 104 ILE A N 1
ATOM 852 C CA . ILE A 1 104 ? -20.618 1.117 14.106 1.00 87.31 104 ILE A CA 1
ATOM 853 C C . ILE A 1 104 ? -21.578 0.083 14.670 1.00 87.31 104 ILE A C 1
ATOM 855 O O . ILE A 1 104 ? -22.459 0.390 15.478 1.00 87.31 104 ILE A O 1
ATOM 859 N N . LYS A 1 105 ? -21.412 -1.162 14.229 1.00 87.75 105 LYS A N 1
ATOM 860 C CA . LYS A 1 105 ? -22.257 -2.264 14.682 1.00 87.75 105 LYS A CA 1
ATOM 861 C C . LYS A 1 105 ? -21.549 -2.984 15.806 1.00 87.75 105 LYS A C 1
ATOM 863 O O . LYS A 1 105 ? -20.401 -3.392 15.669 1.00 87.75 105 LYS A O 1
ATOM 868 N N . MET A 1 106 ? -22.258 -3.146 16.913 1.00 88.81 106 MET A N 1
ATOM 869 C CA . MET A 1 106 ? -21.779 -3.895 18.063 1.00 88.81 106 MET A CA 1
ATOM 870 C C . MET A 1 106 ? -22.651 -5.117 18.276 1.00 88.81 106 MET A C 1
ATOM 872 O O . MET A 1 106 ? -23.876 -5.006 18.351 1.00 88.81 106 MET A O 1
ATOM 876 N N . LEU A 1 107 ? -22.018 -6.281 18.384 1.00 86.50 107 LEU A N 1
ATOM 877 C CA . LEU A 1 107 ? -22.715 -7.542 18.583 1.00 86.50 107 LEU A CA 1
ATOM 878 C C . LEU A 1 107 ? -22.056 -8.340 19.703 1.00 86.50 107 LEU A C 1
ATOM 880 O O . LEU A 1 107 ? -20.884 -8.712 19.623 1.00 86.50 107 LEU A O 1
ATOM 884 N N . TRP A 1 108 ? -22.834 -8.621 20.744 1.00 84.25 108 TRP A N 1
ATOM 885 C CA . TRP A 1 108 ? -22.396 -9.438 21.868 1.00 84.25 108 TRP A CA 1
ATOM 886 C C . TRP A 1 108 ? -22.378 -10.919 21.488 1.00 84.25 108 TRP A C 1
ATOM 888 O O . TRP A 1 108 ? -23.398 -11.480 21.087 1.00 84.25 108 TRP A O 1
ATOM 898 N N . GLY A 1 109 ? -21.213 -11.546 21.631 1.00 76.31 109 GLY A N 1
ATOM 899 C CA . GLY A 1 109 ? -21.077 -12.990 21.791 1.00 76.31 109 GLY A CA 1
ATOM 900 C C . GLY A 1 109 ? -21.101 -13.389 23.274 1.00 76.31 109 GLY A C 1
ATOM 901 O O . GLY A 1 109 ? -21.291 -12.531 24.137 1.00 76.31 109 GLY A O 1
ATOM 902 N N . PRO A 1 110 ? -20.888 -14.680 23.592 1.00 73.50 110 PRO A N 1
ATOM 903 C CA . PRO A 1 110 ? -20.882 -15.170 24.973 1.00 73.50 110 PRO A CA 1
ATOM 904 C C . PRO A 1 110 ? -19.874 -14.450 25.882 1.00 73.50 110 PRO A C 1
ATOM 906 O O . PRO A 1 110 ? -20.235 -14.058 26.989 1.00 73.50 110 PRO A O 1
ATOM 909 N N . ASP A 1 111 ? -18.653 -14.218 25.383 1.00 79.31 111 ASP A N 1
ATOM 910 C CA . ASP A 1 111 ? -17.541 -13.652 26.168 1.00 79.31 111 ASP A CA 1
ATOM 911 C C . ASP A 1 111 ? -16.879 -12.425 25.519 1.00 79.31 111 ASP A C 1
ATOM 913 O O . ASP A 1 111 ? -16.026 -11.777 26.124 1.00 79.31 111 ASP A O 1
ATOM 917 N N . LEU A 1 112 ? -17.241 -12.103 24.274 1.00 87.62 112 LEU A N 1
ATOM 918 C CA . LEU A 1 112 ? -16.568 -11.091 23.462 1.00 87.62 112 LEU A CA 1
ATOM 919 C C . LEU A 1 112 ? -17.580 -10.169 22.790 1.00 87.62 112 LEU A C 1
ATOM 921 O O . LEU A 1 112 ? -18.620 -10.613 22.301 1.00 87.62 112 LEU A O 1
ATOM 925 N N . LEU A 1 113 ? -17.237 -8.889 22.719 1.00 90.31 113 LEU A N 1
ATOM 926 C CA . LEU A 1 113 ? -17.947 -7.895 21.928 1.00 90.31 113 LEU A CA 1
ATOM 927 C C . LEU A 1 113 ? -17.293 -7.797 20.549 1.00 90.31 113 LEU A C 1
ATOM 929 O O . LEU A 1 113 ? -16.100 -7.508 20.449 1.00 90.31 113 LEU A O 1
ATOM 933 N N . ARG A 1 114 ? -18.068 -8.020 19.488 1.00 91.50 114 ARG A N 1
ATOM 934 C CA . ARG A 1 114 ? -17.661 -7.707 18.113 1.00 91.50 114 ARG A CA 1
ATOM 935 C C . ARG A 1 114 ? -18.000 -6.253 17.811 1.00 91.50 114 ARG A C 1
ATOM 937 O O . ARG A 1 114 ? -19.092 -5.806 18.162 1.00 91.50 114 ARG A O 1
ATOM 944 N N . VAL A 1 115 ? -17.073 -5.543 17.178 1.00 93.38 115 VAL A N 1
ATOM 945 C CA . VAL A 1 115 ? -17.224 -4.142 16.775 1.00 93.38 115 VAL A CA 1
ATOM 946 C C . VAL A 1 115 ? -16.859 -4.024 15.301 1.00 93.38 115 VAL A C 1
ATOM 948 O O . VAL A 1 115 ? -15.691 -4.165 14.946 1.00 93.38 115 VAL A O 1
ATOM 951 N N . ASP A 1 116 ? -17.851 -3.741 14.463 1.00 94.31 116 ASP A N 1
ATOM 952 C CA . ASP A 1 116 ? -17.671 -3.512 13.032 1.00 94.31 116 ASP A CA 1
ATOM 953 C C . ASP A 1 116 ? -17.651 -2.008 12.745 1.00 94.31 116 ASP A C 1
ATOM 955 O O . ASP A 1 116 ? -18.641 -1.306 12.971 1.00 94.31 116 ASP A O 1
ATOM 959 N N . VAL A 1 117 ? -16.532 -1.519 12.218 1.00 94.81 117 VAL A N 1
ATOM 960 C CA . VAL A 1 117 ? -16.278 -0.111 11.899 1.00 94.81 117 VAL A CA 1
ATOM 961 C C . VAL A 1 117 ? -16.482 0.110 10.393 1.00 94.81 117 VAL A C 1
ATOM 963 O O . VAL A 1 117 ? -15.744 -0.483 9.600 1.00 94.81 117 VAL A O 1
ATOM 966 N N . PRO A 1 118 ? -17.469 0.921 9.960 1.00 94.06 118 PRO A N 1
ATOM 967 C CA . PRO A 1 118 ? -17.684 1.240 8.548 1.00 94.06 118 PRO A CA 1
ATOM 968 C C . PRO A 1 118 ? -16.532 2.048 7.943 1.00 94.06 118 PRO A C 1
ATOM 970 O O . PRO A 1 118 ? -15.971 2.907 8.610 1.00 94.06 118 PRO A O 1
ATOM 973 N N . SER A 1 119 ? -16.275 1.884 6.642 1.00 92.00 119 SER A N 1
ATOM 974 C CA . SER A 1 119 ? -15.173 2.548 5.918 1.00 92.00 119 SER A CA 1
ATOM 975 C C . SER A 1 119 ? -15.160 4.080 5.956 1.00 92.00 119 SER A C 1
ATOM 977 O O . SER A 1 119 ? -14.146 4.675 5.617 1.00 92.00 119 SER A O 1
ATOM 979 N N . HIS A 1 120 ? -16.253 4.751 6.320 1.00 90.38 120 HIS A N 1
ATOM 980 C CA . HIS A 1 120 ? -16.285 6.213 6.434 1.00 90.38 120 HIS A CA 1
ATOM 981 C C . HIS A 1 120 ? -15.874 6.721 7.825 1.00 90.38 120 HIS A C 1
ATOM 983 O O . HIS A 1 120 ? -15.639 7.915 7.981 1.00 90.38 120 HIS A O 1
ATOM 989 N N . VAL A 1 121 ? -15.786 5.841 8.826 1.00 92.31 121 VAL A N 1
ATOM 990 C CA . VAL A 1 121 ? -15.446 6.198 10.210 1.00 92.31 121 VAL A CA 1
ATOM 991 C C . VAL A 1 121 ? -13.939 6.237 10.376 1.00 92.31 121 VAL A C 1
ATOM 993 O O . VAL A 1 121 ? -13.266 5.289 9.989 1.00 92.31 121 VAL A O 1
ATOM 996 N N . ASP A 1 122 ? -13.400 7.323 10.924 1.00 90.62 122 ASP A N 1
ATOM 997 C CA . ASP A 1 122 ? -11.972 7.425 11.240 1.00 90.62 122 ASP A CA 1
ATOM 998 C C . ASP A 1 122 ? -11.599 6.438 12.356 1.00 90.62 122 ASP A C 1
ATOM 1000 O O . ASP A 1 122 ? -12.131 6.492 13.468 1.00 90.62 122 ASP A O 1
ATOM 1004 N N . TYR A 1 123 ? -10.698 5.507 12.046 1.00 92.69 123 TYR A N 1
ATOM 1005 C CA . TYR A 1 123 ? -10.280 4.468 12.976 1.00 92.69 123 TYR A CA 1
ATOM 1006 C C . TYR A 1 123 ? -9.240 4.940 13.997 1.00 92.69 123 TYR A C 1
ATOM 1008 O O . TYR A 1 123 ? -9.120 4.326 15.060 1.00 92.69 123 TYR A O 1
ATOM 1016 N N . ALA A 1 124 ? -8.508 6.027 13.736 1.00 91.19 124 ALA A N 1
ATOM 1017 C CA . ALA A 1 124 ? -7.413 6.445 14.611 1.00 91.19 124 ALA A CA 1
ATOM 1018 C C . ALA A 1 124 ? -7.867 6.779 16.044 1.00 91.19 124 ALA A C 1
ATOM 1020 O O . ALA A 1 124 ? -7.280 6.231 16.984 1.00 91.19 124 ALA A O 1
ATOM 1021 N N . PRO A 1 125 ? -8.956 7.549 16.257 1.00 91.50 125 PRO A N 1
ATOM 1022 C CA . PRO A 1 125 ? -9.465 7.816 17.603 1.00 91.50 125 PRO A CA 1
ATOM 1023 C C . PRO A 1 125 ? -9.952 6.550 18.320 1.00 91.50 125 PRO A C 1
ATOM 1025 O O . PRO A 1 125 ? -9.780 6.413 19.533 1.00 91.50 125 PRO A O 1
ATOM 1028 N N . ILE A 1 126 ? -10.532 5.597 17.574 1.00 92.31 126 ILE A N 1
ATOM 1029 C CA . ILE A 1 126 ? -10.951 4.300 18.123 1.00 92.31 126 ILE A CA 1
ATOM 1030 C C . ILE A 1 126 ? -9.717 3.556 18.634 1.00 92.31 126 ILE A C 1
ATOM 1032 O O . ILE A 1 126 ? -9.708 3.088 19.773 1.00 92.31 126 ILE A O 1
ATOM 1036 N N . LYS A 1 127 ? -8.666 3.461 17.814 1.00 92.94 127 LYS A N 1
ATOM 1037 C CA . LYS A 1 127 ? -7.440 2.746 18.167 1.00 92.94 127 LYS A CA 1
ATOM 1038 C C . LYS A 1 127 ? -6.741 3.364 19.376 1.00 92.94 127 LYS A C 1
ATOM 1040 O O . LYS A 1 127 ? -6.400 2.627 20.298 1.00 92.94 127 LYS A O 1
ATOM 1045 N N . GLU A 1 128 ? -6.600 4.689 19.411 1.00 92.12 128 GLU A N 1
ATOM 1046 C CA . GLU A 1 128 ? -5.986 5.411 20.532 1.00 92.12 128 GLU A CA 1
ATOM 1047 C C . GLU A 1 128 ? -6.722 5.133 21.851 1.00 92.12 128 GLU A C 1
ATOM 1049 O O . GLU A 1 128 ? -6.104 4.802 22.869 1.00 92.12 128 GLU A O 1
ATOM 1054 N N . TYR A 1 129 ? -8.057 5.188 21.834 1.00 93.25 129 TYR A N 1
ATOM 1055 C CA . TYR A 1 129 ? -8.853 4.856 23.010 1.00 93.25 129 TYR A CA 1
ATOM 1056 C C . TYR A 1 129 ? -8.685 3.390 23.427 1.00 93.25 129 TYR A C 1
ATOM 1058 O O . TYR A 1 129 ? -8.491 3.104 24.613 1.00 93.25 129 TYR A O 1
ATOM 1066 N N . LEU A 1 130 ? -8.749 2.457 22.469 1.00 93.44 130 LEU A N 1
ATOM 1067 C CA . LEU A 1 130 ? -8.611 1.024 22.735 1.00 93.44 130 LEU A CA 1
ATOM 1068 C C . LEU A 1 130 ? -7.234 0.678 23.319 1.00 93.44 130 LEU A C 1
ATOM 1070 O O . LEU A 1 130 ? -7.145 -0.114 24.261 1.00 93.44 130 LEU A O 1
ATOM 1074 N N . ASP A 1 131 ? -6.173 1.325 22.841 1.00 93.88 131 ASP A N 1
ATOM 1075 C CA . ASP A 1 131 ? -4.832 1.201 23.410 1.00 93.88 131 ASP A CA 1
ATOM 1076 C C . ASP A 1 131 ? -4.776 1.731 24.845 1.00 93.88 131 ASP A C 1
ATOM 1078 O O . ASP A 1 131 ? -4.225 1.069 25.730 1.00 93.88 131 ASP A O 1
ATOM 1082 N N . ALA A 1 132 ? -5.406 2.876 25.123 1.00 94.31 132 ALA A N 1
ATOM 1083 C CA . ALA A 1 132 ? -5.444 3.452 26.463 1.00 94.31 132 ALA A CA 1
ATOM 1084 C C . ALA A 1 132 ? -6.194 2.561 27.474 1.00 94.31 132 ALA A C 1
ATOM 1086 O O . ALA A 1 132 ? -5.717 2.360 28.598 1.00 94.31 132 ALA A O 1
ATOM 1087 N N . VAL A 1 133 ? -7.350 1.996 27.104 1.00 93.50 133 VAL A N 1
ATOM 1088 C CA . VAL A 1 133 ? -8.096 1.074 27.988 1.00 93.50 133 VAL A CA 1
ATOM 1089 C C . VAL A 1 133 ? -7.394 -0.276 28.137 1.00 93.50 133 VAL A C 1
ATOM 1091 O O . VAL A 1 133 ? -7.448 -0.870 29.219 1.00 93.50 133 VAL A O 1
ATOM 1094 N N . SER A 1 134 ? -6.684 -0.733 27.102 1.00 94.12 134 SER A N 1
ATOM 1095 C CA . SER A 1 134 ? -5.850 -1.937 27.148 1.00 94.12 134 SER A CA 1
ATOM 1096 C C . SER A 1 134 ? -4.657 -1.769 28.078 1.00 94.12 134 SER A C 1
ATOM 1098 O O . SER A 1 134 ? -4.432 -2.599 28.963 1.00 94.12 134 SER A O 1
ATOM 1100 N N . HIS A 1 135 ? -3.965 -0.632 27.994 1.00 95.19 135 HIS A N 1
ATOM 1101 C CA . HIS A 1 135 ? -2.861 -0.297 28.889 1.00 95.19 135 HIS A CA 1
ATOM 1102 C C . HIS A 1 135 ? -3.295 -0.269 30.364 1.00 95.19 135 HIS A C 1
ATOM 1104 O O . HIS A 1 135 ? -2.595 -0.780 31.240 1.00 95.19 135 HIS A O 1
ATOM 1110 N N . LYS A 1 136 ? -4.499 0.248 30.644 1.00 95.06 136 LYS A N 1
ATOM 1111 C CA . LYS A 1 136 ? -5.113 0.239 31.985 1.00 95.06 136 LYS A CA 1
ATOM 1112 C C . LYS A 1 136 ? -5.687 -1.122 32.403 1.00 95.06 136 LYS A C 1
ATOM 1114 O O . LYS A 1 136 ? -6.226 -1.242 33.504 1.00 95.06 136 LYS A O 1
ATOM 1119 N N . ARG A 1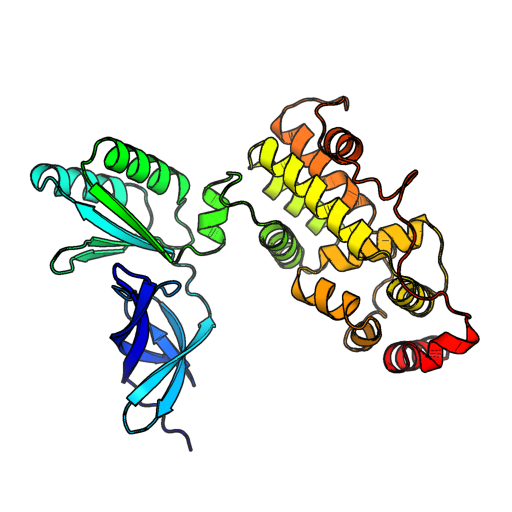 137 ? -5.589 -2.148 31.549 1.00 93.75 137 ARG A N 1
ATOM 1120 C CA . ARG A 1 137 ? -6.167 -3.488 31.746 1.00 93.75 137 ARG A CA 1
ATOM 1121 C C . ARG A 1 137 ? -7.668 -3.449 32.037 1.00 93.75 137 ARG A C 1
ATOM 1123 O O . ARG A 1 137 ? -8.169 -4.200 32.869 1.00 93.75 137 ARG A O 1
ATOM 1130 N N . HIS A 1 138 ? -8.393 -2.547 31.386 1.00 93.50 138 HIS A N 1
ATOM 1131 C CA . HIS A 1 138 ? -9.853 -2.479 31.470 1.00 93.50 138 HIS A CA 1
ATOM 1132 C C . HIS A 1 138 ? -10.519 -3.377 30.425 1.00 93.50 138 HIS A C 1
ATOM 1134 O O . HIS A 1 138 ? -11.550 -3.989 30.708 1.00 93.50 138 HIS A O 1
ATOM 1140 N N . ALA A 1 139 ? -9.891 -3.507 29.257 1.00 94.06 139 ALA A N 1
ATOM 1141 C CA . ALA A 1 139 ? -10.292 -4.426 28.204 1.00 94.06 139 ALA A CA 1
ATOM 1142 C C . ALA A 1 139 ? -9.069 -4.930 27.427 1.00 94.06 139 ALA A C 1
ATOM 1144 O O . ALA A 1 139 ? -8.060 -4.242 27.366 1.00 94.06 139 ALA A O 1
ATOM 1145 N N . GLY A 1 140 ? -9.145 -6.117 26.836 1.00 94.25 140 GLY A N 1
ATOM 1146 C CA . GLY A 1 140 ? -8.261 -6.532 25.745 1.00 94.25 140 GLY A CA 1
ATOM 1147 C C . GLY A 1 140 ? -8.986 -6.366 24.416 1.00 94.25 140 GLY A C 1
ATOM 1148 O O . GLY A 1 140 ? -10.210 -6.502 24.378 1.00 94.25 140 GLY A O 1
ATOM 1149 N N . PHE A 1 141 ? -8.265 -6.086 23.333 1.00 93.81 141 PHE A N 1
ATOM 1150 C CA . PHE A 1 141 ? -8.865 -6.069 22.004 1.00 93.81 141 PHE A CA 1
ATOM 1151 C C . PHE A 1 141 ? -7.956 -6.699 20.951 1.00 93.81 141 PHE A C 1
ATOM 1153 O O . PHE A 1 141 ? -6.737 -6.745 21.112 1.00 93.81 141 PHE A O 1
ATOM 1160 N N . TRP A 1 142 ? -8.577 -7.176 19.875 1.00 92.25 142 TRP A N 1
ATOM 1161 C CA . TRP A 1 142 ? -7.911 -7.775 18.726 1.00 92.25 142 TRP A CA 1
ATOM 1162 C C . TRP A 1 142 ? -8.484 -7.197 17.443 1.00 92.25 142 TRP A C 1
ATOM 1164 O O . TRP A 1 142 ? -9.695 -7.222 17.222 1.00 92.25 142 TRP A O 1
ATOM 1174 N N . GLU A 1 143 ? -7.594 -6.717 16.589 1.00 92.38 143 GLU A N 1
ATOM 1175 C CA . GLU A 1 143 ? -7.880 -6.335 15.212 1.00 92.38 143 GLU A CA 1
ATOM 1176 C C . GLU A 1 143 ? -8.064 -7.616 14.380 1.00 92.38 143 GLU A C 1
ATOM 1178 O O . GLU A 1 143 ? -7.087 -8.264 14.012 1.00 92.38 143 GLU A O 1
ATOM 1183 N N . THR A 1 144 ? -9.307 -8.049 14.138 1.00 91.56 144 THR A N 1
ATOM 1184 C CA . THR A 1 144 ? -9.562 -9.316 13.422 1.00 91.56 144 THR A CA 1
ATOM 1185 C C . THR A 1 144 ? -9.512 -9.161 11.918 1.00 91.56 144 THR A C 1
ATOM 1187 O O . THR A 1 144 ? -9.152 -10.101 11.217 1.00 91.56 144 THR A O 1
ATOM 1190 N N . CYS A 1 145 ? -9.894 -7.983 11.437 1.00 93.50 145 CYS A N 1
ATOM 1191 C CA . CYS A 1 145 ? -9.855 -7.606 10.038 1.00 93.50 145 CYS A CA 1
ATOM 1192 C C . CYS A 1 145 ? -9.723 -6.083 9.958 1.00 93.50 145 CYS A C 1
ATOM 1194 O O . CYS A 1 145 ? -10.665 -5.374 10.310 1.00 93.50 145 CYS A O 1
ATOM 1196 N N . ILE A 1 146 ? -8.581 -5.566 9.493 1.00 92.62 146 ILE A N 1
ATOM 1197 C CA . ILE A 1 146 ? -8.393 -4.122 9.277 1.00 92.62 146 ILE A CA 1
ATOM 1198 C C . ILE A 1 146 ? -8.232 -3.843 7.791 1.00 92.62 146 ILE A C 1
ATOM 1200 O O . ILE A 1 146 ? -7.192 -4.130 7.188 1.00 92.62 146 ILE A O 1
ATOM 1204 N N . ARG A 1 147 ? -9.272 -3.244 7.209 1.00 92.06 147 ARG A N 1
ATOM 1205 C CA . ARG A 1 147 ? -9.297 -2.845 5.803 1.00 92.06 147 ARG A CA 1
ATOM 1206 C C . ARG A 1 147 ? -8.321 -1.708 5.544 1.00 92.06 147 ARG A C 1
ATOM 1208 O O . ARG A 1 147 ? -8.027 -0.904 6.430 1.00 92.06 147 ARG A O 1
ATOM 1215 N N . LYS A 1 148 ? -7.872 -1.626 4.289 1.00 87.44 148 LYS A N 1
ATOM 1216 C CA . LYS A 1 148 ? -6.889 -0.654 3.792 1.00 87.44 148 LYS A CA 1
ATOM 1217 C C . LYS A 1 148 ? -7.157 0.756 4.321 1.00 87.44 148 LYS A C 1
ATOM 1219 O O . LYS A 1 148 ? -6.296 1.314 4.989 1.00 87.44 148 LYS A O 1
ATOM 1224 N N . LYS A 1 149 ? -8.376 1.275 4.138 1.00 90.00 149 LYS A N 1
ATOM 1225 C CA . LYS A 1 149 ? -8.789 2.599 4.635 1.00 90.00 149 LYS A CA 1
ATOM 1226 C C . LYS A 1 149 ? -8.480 2.807 6.123 1.00 90.00 149 LYS A C 1
ATOM 1228 O O . LYS A 1 149 ? -7.894 3.813 6.488 1.00 90.00 149 LYS A O 1
ATOM 1233 N N . HIS A 1 150 ? -8.843 1.870 6.993 1.00 91.50 150 HIS A N 1
ATOM 1234 C CA . HIS A 1 150 ? -8.623 2.033 8.433 1.00 91.50 150 HIS A CA 1
ATOM 1235 C C . HIS A 1 150 ? -7.150 1.866 8.832 1.00 91.50 150 HIS A C 1
ATOM 1237 O O . HIS A 1 150 ? -6.739 2.411 9.849 1.00 91.50 150 HIS A O 1
ATOM 1243 N N . ARG A 1 151 ? -6.325 1.174 8.029 1.00 87.81 151 ARG A N 1
ATOM 1244 C CA . ARG A 1 151 ? -4.859 1.224 8.192 1.00 87.81 151 ARG A CA 1
ATOM 1245 C C . ARG A 1 151 ? -4.316 2.613 7.854 1.00 87.81 151 ARG A C 1
ATOM 1247 O O . ARG A 1 151 ? -3.453 3.111 8.569 1.00 87.81 151 ARG A O 1
ATOM 1254 N N . PHE A 1 152 ? -4.855 3.243 6.807 1.00 86.94 152 PHE A N 1
ATOM 1255 C CA . PHE A 1 152 ? -4.503 4.612 6.418 1.00 86.94 152 PHE A CA 1
ATOM 1256 C C . PHE A 1 152 ? -4.806 5.639 7.500 1.00 86.94 152 PHE A C 1
ATOM 1258 O O . PHE A 1 152 ? -4.006 6.548 7.700 1.00 86.94 152 PHE A O 1
ATOM 1265 N N . ASP A 1 153 ? -5.923 5.485 8.206 1.00 88.88 153 ASP A N 1
ATOM 1266 C CA . ASP A 1 153 ? -6.304 6.391 9.290 1.00 88.88 153 ASP A CA 1
ATOM 1267 C C . ASP A 1 153 ? -5.230 6.478 10.387 1.00 88.88 153 ASP A C 1
ATOM 1269 O O . ASP A 1 153 ? -5.008 7.553 10.939 1.00 88.88 153 ASP A O 1
ATOM 1273 N N . LEU A 1 154 ? -4.511 5.378 10.657 1.00 88.31 154 LEU A N 1
ATOM 1274 C CA . LEU A 1 154 ? -3.523 5.295 11.738 1.00 88.31 154 LEU A CA 1
ATOM 1275 C C . LEU A 1 154 ? -2.270 6.140 11.485 1.00 88.31 154 LEU A C 1
ATOM 1277 O O . LEU A 1 154 ? -1.677 6.626 12.439 1.00 88.31 154 LEU A O 1
ATOM 1281 N N . ARG A 1 155 ? -1.890 6.374 10.221 1.00 85.88 155 ARG A N 1
ATOM 1282 C CA . ARG A 1 155 ? -0.814 7.312 9.829 1.00 85.88 155 ARG A CA 1
ATOM 1283 C C . ARG A 1 155 ? 0.579 7.033 10.430 1.00 85.88 155 ARG A C 1
ATOM 1285 O O . ARG A 1 155 ? 1.462 7.890 10.346 1.00 85.88 155 ARG A O 1
ATOM 1292 N N . THR A 1 156 ? 0.805 5.831 10.962 1.00 85.94 156 THR A N 1
ATOM 1293 C CA . THR A 1 156 ? 2.036 5.409 11.650 1.00 85.94 156 THR A CA 1
ATOM 1294 C C . THR A 1 156 ? 2.874 4.410 10.847 1.00 85.94 156 THR A C 1
ATOM 1296 O O . THR A 1 156 ? 2.420 3.807 9.873 1.00 85.94 156 THR A O 1
ATOM 1299 N N . MET A 1 157 ? 4.123 4.209 11.282 1.00 81.75 157 MET A N 1
ATOM 1300 C CA . MET A 1 157 ? 5.088 3.310 10.636 1.00 81.75 157 MET A CA 1
ATOM 1301 C C . MET A 1 157 ? 4.669 1.838 10.633 1.00 81.75 157 MET A C 1
ATOM 1303 O O . MET A 1 157 ? 4.830 1.162 9.625 1.00 81.75 157 MET A O 1
ATOM 1307 N N . ASP A 1 158 ? 4.106 1.326 11.726 1.00 79.00 158 ASP A N 1
ATOM 1308 C CA . ASP A 1 158 ? 3.691 -0.080 11.837 1.00 79.00 158 ASP A CA 1
ATOM 1309 C C . ASP A 1 158 ? 2.523 -0.441 10.904 1.00 79.00 158 ASP A C 1
ATOM 1311 O O . ASP A 1 158 ? 2.255 -1.618 10.659 1.00 79.00 158 ASP A O 1
ATOM 1315 N N . LYS A 1 159 ? 1.833 0.570 10.370 1.00 78.75 159 LYS A N 1
ATOM 1316 C CA . LYS A 1 159 ? 0.677 0.430 9.478 1.00 78.75 159 LYS A CA 1
ATOM 1317 C C . LYS A 1 159 ? 0.942 0.996 8.086 1.00 78.75 159 LYS A C 1
ATOM 1319 O O . LYS A 1 159 ? 0.044 0.992 7.242 1.00 78.75 159 LYS A O 1
ATOM 1324 N N . PHE A 1 160 ? 2.164 1.462 7.838 1.00 84.19 160 PHE A N 1
ATOM 1325 C CA . PHE A 1 160 ? 2.590 1.951 6.542 1.00 84.19 160 PHE A CA 1
ATOM 1326 C C . PHE A 1 160 ? 2.666 0.804 5.530 1.00 84.19 160 PHE A C 1
ATOM 1328 O O . PHE A 1 160 ? 3.265 -0.242 5.777 1.00 84.19 160 PHE A O 1
ATOM 1335 N N . ASN A 1 161 ? 2.081 1.027 4.356 1.00 88.31 161 ASN A N 1
ATOM 1336 C CA . ASN A 1 161 ? 2.219 0.144 3.211 1.00 88.31 161 ASN A CA 1
ATOM 1337 C C . ASN A 1 161 ? 2.423 0.997 1.953 1.00 88.31 161 ASN A C 1
ATOM 1339 O O . ASN A 1 161 ? 1.521 1.703 1.503 1.00 88.31 161 ASN A O 1
ATOM 1343 N N . PHE A 1 162 ? 3.634 0.928 1.399 1.00 94.44 162 PHE A N 1
ATOM 1344 C CA . PHE A 1 162 ? 4.044 1.669 0.206 1.00 94.44 162 PHE A CA 1
ATOM 1345 C C . PHE A 1 162 ? 3.105 1.433 -0.985 1.00 94.44 162 PHE A C 1
ATOM 1347 O O . PHE A 1 162 ? 2.633 2.379 -1.615 1.00 94.44 162 PHE A O 1
ATOM 1354 N N . TRP A 1 163 ? 2.794 0.168 -1.272 1.00 95.00 163 TRP A N 1
ATOM 1355 C CA . TRP A 1 163 ? 1.972 -0.197 -2.424 1.00 95.00 163 TRP A CA 1
ATOM 1356 C C . TRP A 1 163 ? 0.532 0.260 -2.265 1.00 95.00 163 TRP A C 1
ATOM 1358 O O . TRP A 1 163 ? -0.075 0.721 -3.228 1.00 95.00 163 TRP A O 1
ATOM 1368 N N . ASP A 1 164 ? 0.019 0.222 -1.035 1.00 91.94 164 ASP A N 1
ATOM 1369 C CA . ASP A 1 164 ? -1.311 0.726 -0.728 1.00 91.94 164 ASP A CA 1
ATOM 1370 C C . ASP A 1 164 ? -1.449 2.210 -1.134 1.00 91.94 164 ASP A C 1
ATOM 1372 O O . ASP A 1 164 ? -2.464 2.576 -1.729 1.00 91.94 164 ASP A O 1
ATOM 1376 N N . LEU A 1 165 ? -0.433 3.044 -0.874 1.00 94.00 165 LEU A N 1
ATOM 1377 C CA . LEU A 1 165 ? -0.397 4.466 -1.254 1.00 94.00 165 LEU A CA 1
ATOM 1378 C C . LEU A 1 165 ? -0.324 4.666 -2.769 1.00 94.00 165 LEU A C 1
ATOM 1380 O O . LEU A 1 165 ? -1.095 5.450 -3.328 1.00 94.00 165 LEU A O 1
ATOM 1384 N N . ILE A 1 166 ? 0.582 3.944 -3.431 1.00 95.94 166 ILE A N 1
ATOM 1385 C CA . ILE A 1 166 ? 0.743 3.996 -4.887 1.00 95.94 166 ILE A CA 1
ATOM 1386 C C . ILE A 1 166 ? -0.570 3.630 -5.579 1.00 95.94 166 ILE A C 1
ATOM 1388 O O . ILE A 1 166 ? -1.080 4.410 -6.379 1.00 95.94 166 ILE A O 1
ATOM 1392 N N . GLU A 1 167 ? -1.158 2.490 -5.229 1.00 94.25 167 GLU A N 1
ATOM 1393 C CA . GLU A 1 167 ? -2.371 1.979 -5.868 1.00 94.25 167 GLU A CA 1
ATOM 1394 C C . GLU A 1 167 ? -3.590 2.858 -5.582 1.00 94.25 167 GLU A C 1
ATOM 1396 O O . GLU A 1 167 ? -4.441 3.035 -6.452 1.00 94.25 167 GLU A O 1
ATOM 1401 N N . GLU A 1 168 ? -3.673 3.440 -4.381 1.00 91.88 168 GLU A N 1
ATOM 1402 C CA . GLU A 1 168 ? -4.743 4.381 -4.053 1.00 91.88 168 GLU A CA 1
ATOM 1403 C C . GLU A 1 168 ? -4.619 5.667 -4.878 1.00 91.88 168 GLU A C 1
ATOM 1405 O O . GLU A 1 168 ? -5.597 6.101 -5.488 1.00 91.88 168 GLU A O 1
ATOM 1410 N N . SER A 1 169 ? -3.412 6.237 -4.975 1.00 95.31 169 SER A N 1
ATOM 1411 C CA . SER A 1 169 ? -3.178 7.421 -5.810 1.00 95.31 169 SER A CA 1
ATOM 1412 C C . SER A 1 169 ? -3.444 7.153 -7.293 1.00 95.31 169 SER A C 1
ATOM 1414 O O . SER A 1 169 ? -4.077 7.974 -7.950 1.00 95.31 169 SER A O 1
ATOM 1416 N N . TYR A 1 170 ? -3.036 5.986 -7.803 1.00 93.00 170 TYR A N 1
ATOM 1417 C CA . TYR A 1 170 ? -3.251 5.573 -9.190 1.00 93.00 170 TYR A CA 1
ATOM 1418 C C . TYR A 1 170 ? -4.740 5.399 -9.513 1.00 93.00 170 TYR A C 1
ATOM 1420 O O . TYR A 1 170 ? -5.230 5.840 -10.552 1.00 93.00 170 TYR A O 1
ATOM 1428 N N . LYS A 1 171 ? -5.495 4.783 -8.596 1.00 91.56 171 LYS A N 1
ATOM 1429 C CA . LYS A 1 171 ? -6.942 4.605 -8.740 1.00 91.56 171 LYS A CA 1
ATOM 1430 C C . LYS A 1 171 ? -7.676 5.946 -8.766 1.00 91.56 171 LYS A C 1
ATOM 1432 O O . LYS A 1 171 ? -8.580 6.122 -9.581 1.00 91.56 171 LYS A O 1
ATOM 1437 N N . GLN A 1 172 ? -7.314 6.867 -7.873 1.00 93.06 172 GLN A N 1
ATOM 1438 C CA . GLN A 1 172 ? -7.956 8.179 -7.768 1.00 93.06 172 GLN A CA 1
ATOM 1439 C C . GLN A 1 172 ? -7.557 9.143 -8.892 1.00 93.06 172 GLN A C 1
ATOM 1441 O O . GLN A 1 172 ? -8.323 10.051 -9.205 1.00 93.06 172 GLN A O 1
ATOM 1446 N N . SER A 1 173 ? -6.389 8.955 -9.511 1.00 92.75 173 SER A N 1
ATOM 1447 C CA . SER A 1 173 ? -5.933 9.812 -10.607 1.00 92.75 173 SER A CA 1
ATOM 1448 C C . SER A 1 173 ? -6.573 9.491 -11.956 1.00 92.75 173 SER A C 1
ATOM 1450 O O . SER A 1 173 ? -6.377 10.225 -12.917 1.00 92.75 173 SER A O 1
ATOM 1452 N N . HIS A 1 174 ? -7.315 8.381 -12.064 1.00 88.19 174 HIS A N 1
ATOM 1453 C CA . HIS A 1 174 ? -7.958 7.950 -13.309 1.00 88.19 174 HIS A CA 1
ATOM 1454 C C . HIS A 1 174 ? -7.001 7.896 -14.520 1.00 88.19 174 HIS A C 1
ATOM 1456 O O . HIS A 1 174 ? -7.423 8.092 -15.658 1.00 88.19 174 HIS A O 1
ATOM 1462 N N . GLY A 1 175 ? -5.720 7.596 -14.273 1.00 82.06 175 GLY A N 1
ATOM 1463 C CA . GLY A 1 175 ? -4.682 7.509 -15.301 1.00 82.06 175 GLY A CA 1
ATOM 1464 C C . GLY A 1 175 ? -3.939 8.816 -15.600 1.00 82.06 175 GLY A C 1
ATOM 1465 O O . GLY A 1 175 ? -3.012 8.785 -16.403 1.00 82.06 175 GLY A O 1
ATOM 1466 N N . ASP A 1 176 ? -4.286 9.934 -14.953 1.00 89.06 176 ASP A N 1
ATOM 1467 C CA . ASP A 1 176 ? -3.538 11.191 -15.055 1.00 89.06 176 ASP A CA 1
ATOM 1468 C C . ASP A 1 176 ? -2.297 11.162 -14.147 1.00 89.06 176 ASP A C 1
ATOM 1470 O O . ASP A 1 176 ? -2.388 10.913 -12.937 1.00 89.06 176 ASP A O 1
ATOM 1474 N N . LYS A 1 177 ? -1.116 11.399 -14.729 1.00 88.06 177 LYS A N 1
ATOM 1475 C CA . LYS A 1 177 ? 0.142 11.323 -13.982 1.00 88.06 177 LYS A CA 1
ATOM 1476 C C . LYS A 1 177 ? 0.301 12.460 -12.976 1.00 88.06 177 LYS A C 1
ATOM 1478 O O . LYS A 1 177 ? 0.714 12.208 -11.849 1.00 88.06 177 LYS A O 1
ATOM 1483 N N . GLU A 1 178 ? -0.028 13.697 -13.336 1.00 91.75 178 GLU A N 1
ATOM 1484 C CA . GLU A 1 178 ? 0.205 14.854 -12.468 1.00 91.75 178 GLU A CA 1
ATOM 1485 C C . GLU A 1 178 ? -0.776 14.854 -11.299 1.00 91.75 178 GLU A C 1
ATOM 1487 O O . GLU A 1 178 ? -0.417 15.146 -10.150 1.00 91.75 178 GLU A O 1
ATOM 1492 N N . GLN A 1 179 ? -2.007 14.426 -11.573 1.00 94.56 179 GLN A N 1
ATOM 1493 C CA . GLN A 1 179 ? -3.006 14.186 -10.555 1.00 94.56 179 GLN A CA 1
ATOM 1494 C C . GLN A 1 179 ? -2.547 13.084 -9.595 1.00 94.56 179 GLN A C 1
ATOM 1496 O O . GLN A 1 179 ? -2.678 13.260 -8.383 1.00 94.56 179 GLN A O 1
ATOM 1501 N N . GLN A 1 180 ? -1.942 11.995 -10.092 1.00 95.38 180 GLN A N 1
ATOM 1502 C CA . GLN A 1 180 ? -1.368 10.960 -9.229 1.00 95.38 180 GLN A CA 1
ATOM 1503 C C . GLN A 1 180 ? -0.292 11.532 -8.300 1.00 95.38 180 GLN A C 1
ATOM 1505 O O . GLN A 1 180 ? -0.333 11.273 -7.098 1.00 95.38 180 GLN A O 1
ATOM 1510 N N . ILE A 1 181 ? 0.633 12.345 -8.824 1.00 96.44 181 ILE A N 1
ATOM 1511 C CA . ILE A 1 181 ? 1.686 12.997 -8.026 1.00 96.44 181 ILE A CA 1
ATOM 1512 C C . ILE A 1 181 ? 1.084 13.869 -6.923 1.00 96.44 181 ILE A C 1
ATOM 1514 O O . ILE A 1 181 ? 1.530 13.809 -5.773 1.00 96.44 181 ILE A O 1
ATOM 1518 N N . THR A 1 182 ? 0.052 14.652 -7.243 1.00 96.94 182 THR A N 1
ATOM 1519 C CA . THR A 1 182 ? -0.622 15.514 -6.263 1.00 96.94 182 THR A CA 1
ATOM 1520 C C . THR A 1 182 ? -1.326 14.689 -5.190 1.00 96.94 182 THR A C 1
ATOM 1522 O O . THR A 1 182 ? -1.088 14.912 -4.003 1.00 96.94 182 THR A O 1
ATOM 1525 N N . ILE A 1 183 ? -2.116 13.685 -5.585 1.00 97.19 183 ILE A N 1
ATOM 1526 C CA . ILE A 1 183 ? -2.839 12.811 -4.653 1.00 97.19 183 ILE A CA 1
ATOM 1527 C C . ILE A 1 183 ? -1.861 12.070 -3.743 1.00 97.19 183 ILE A C 1
ATOM 1529 O O . ILE A 1 183 ? -2.035 12.068 -2.529 1.00 97.19 183 ILE A O 1
ATOM 1533 N N . LEU A 1 184 ? -0.809 11.470 -4.301 1.00 97.44 184 LEU A N 1
ATOM 1534 C CA . LEU A 1 184 ? 0.173 10.722 -3.523 1.00 97.44 184 LEU A CA 1
ATOM 1535 C C . LEU A 1 184 ? 0.912 11.627 -2.531 1.00 97.44 184 LEU A C 1
ATOM 1537 O O . LEU A 1 184 ? 1.087 11.248 -1.375 1.00 97.44 184 LEU A O 1
ATOM 1541 N N . THR A 1 185 ? 1.276 12.845 -2.947 1.00 98.19 185 THR A N 1
ATOM 1542 C CA . THR A 1 185 ? 1.862 13.856 -2.053 1.00 98.19 185 THR A CA 1
ATOM 1543 C C . THR A 1 185 ? 0.901 14.211 -0.916 1.00 98.19 185 THR A C 1
ATOM 1545 O O . THR A 1 185 ? 1.316 14.313 0.240 1.00 98.19 185 THR A O 1
ATOM 1548 N N . ASP A 1 186 ? -0.386 14.386 -1.228 1.00 96.56 186 ASP A N 1
ATOM 1549 C CA . ASP A 1 186 ? -1.412 14.779 -0.262 1.00 96.56 186 ASP A CA 1
ATOM 1550 C C . ASP A 1 186 ? -1.816 13.652 0.698 1.00 96.56 186 ASP A C 1
ATOM 1552 O O . ASP A 1 186 ? -2.139 13.909 1.860 1.00 96.56 186 ASP A O 1
ATOM 1556 N N . LEU A 1 187 ? -1.750 12.399 0.254 1.00 94.38 187 LEU A N 1
ATOM 1557 C CA . LEU A 1 187 ? -1.871 11.236 1.125 1.00 94.38 187 LEU A CA 1
ATOM 1558 C C . LEU A 1 187 ? -0.658 11.144 2.053 1.00 94.38 187 LEU A C 1
ATOM 1560 O O . LEU A 1 187 ? -0.815 11.051 3.269 1.00 94.38 187 LEU A O 1
ATOM 1564 N N . LEU A 1 188 ? 0.552 11.226 1.498 1.00 96.12 188 LEU A N 1
ATOM 1565 C CA . LEU A 1 188 ? 1.789 11.004 2.240 1.00 96.12 188 LEU A CA 1
ATOM 1566 C C . LEU A 1 188 ? 2.047 12.087 3.301 1.00 96.12 188 LEU A C 1
ATOM 1568 O O . LEU A 1 188 ? 2.502 11.760 4.395 1.00 96.12 188 LEU A O 1
ATOM 1572 N N . GLN A 1 189 ? 1.681 13.353 3.050 1.00 95.88 189 GLN A N 1
ATOM 1573 C CA . GLN A 1 189 ? 1.834 14.432 4.046 1.00 95.88 189 GLN A CA 1
ATOM 1574 C C . GLN A 1 189 ? 0.979 14.235 5.309 1.00 95.88 189 GLN A C 1
ATOM 1576 O O . GLN A 1 189 ? 1.181 14.925 6.306 1.00 95.88 189 GLN A O 1
ATOM 1581 N N . GLN A 1 190 ? -0.006 13.334 5.287 1.00 92.88 190 GLN A N 1
ATOM 1582 C CA . GLN A 1 190 ? -0.829 13.052 6.462 1.00 92.88 190 GLN A CA 1
ATOM 1583 C C . GLN A 1 190 ? -0.108 12.135 7.453 1.00 92.88 190 GLN A C 1
ATOM 1585 O O . GLN A 1 190 ? -0.411 12.183 8.645 1.00 92.88 190 GLN A O 1
ATOM 1590 N N . PHE A 1 191 ? 0.878 11.367 6.988 1.00 94.31 191 PHE A N 1
ATOM 1591 C CA . PHE A 1 191 ? 1.668 10.453 7.804 1.00 94.31 191 PHE A CA 1
ATOM 1592 C C . PHE A 1 191 ? 2.755 11.174 8.605 1.00 94.31 191 PHE A C 1
ATOM 1594 O O . PHE A 1 191 ? 3.057 12.352 8.384 1.00 94.31 191 PHE A O 1
ATOM 1601 N N . ASP A 1 192 ? 3.332 10.475 9.576 1.00 93.88 192 ASP A N 1
ATOM 1602 C CA . ASP A 1 192 ? 4.502 10.958 10.304 1.00 93.88 192 ASP A CA 1
ATOM 1603 C C . ASP A 1 192 ? 5.731 11.063 9.398 1.00 93.88 192 ASP A C 1
ATOM 1605 O O . ASP A 1 192 ? 5.901 10.299 8.450 1.00 93.88 192 ASP A O 1
ATOM 1609 N N . THR A 1 193 ? 6.639 11.985 9.719 1.00 96.25 193 THR A N 1
ATOM 1610 C CA . THR A 1 193 ? 7.859 12.234 8.932 1.00 96.25 193 THR A CA 1
ATOM 1611 C C . THR A 1 193 ? 8.688 10.971 8.712 1.00 96.25 193 THR A C 1
ATOM 1613 O O . THR A 1 193 ? 9.220 10.771 7.623 1.00 96.25 193 THR A O 1
ATOM 1616 N N . GLN A 1 194 ? 8.740 10.082 9.707 1.00 95.69 194 GLN A N 1
ATOM 1617 C CA . GLN A 1 194 ? 9.443 8.806 9.611 1.00 95.69 194 GLN A CA 1
ATOM 1618 C C . GLN A 1 194 ? 8.854 7.897 8.521 1.00 95.69 194 GLN A C 1
ATOM 1620 O O . GLN A 1 194 ? 9.613 7.229 7.824 1.00 95.69 194 GLN A O 1
ATOM 1625 N N . VAL A 1 195 ? 7.531 7.908 8.329 1.00 96.00 195 VAL A N 1
ATOM 1626 C CA . VAL A 1 195 ? 6.851 7.176 7.247 1.00 96.00 195 VAL A CA 1
ATOM 1627 C C . VAL A 1 195 ? 7.178 7.775 5.886 1.00 96.00 195 VAL A C 1
ATOM 1629 O O . VAL A 1 195 ? 7.453 7.038 4.949 1.00 96.00 195 VAL A O 1
ATOM 1632 N N . ILE A 1 196 ? 7.205 9.105 5.778 1.00 97.94 196 ILE A N 1
ATOM 1633 C CA . ILE A 1 196 ? 7.578 9.794 4.533 1.00 97.94 196 ILE A CA 1
ATOM 1634 C C . ILE A 1 196 ? 9.017 9.436 4.124 1.00 97.94 196 ILE A C 1
ATOM 1636 O O . ILE A 1 196 ? 9.294 9.194 2.951 1.00 97.94 196 ILE A O 1
ATOM 1640 N N . ILE A 1 197 ? 9.928 9.361 5.099 1.00 97.75 197 ILE A N 1
ATOM 1641 C CA . ILE A 1 197 ? 11.316 8.929 4.890 1.00 97.75 197 ILE A CA 1
ATOM 1642 C C . ILE A 1 197 ? 11.378 7.466 4.440 1.00 97.75 197 ILE A C 1
ATOM 1644 O O . ILE A 1 197 ? 12.132 7.133 3.531 1.00 97.75 197 ILE A O 1
ATOM 1648 N N . GLU A 1 198 ? 10.599 6.585 5.061 1.00 97.62 198 GLU A N 1
ATOM 1649 C CA . GLU A 1 198 ? 10.595 5.168 4.696 1.00 97.62 198 GLU A CA 1
ATOM 1650 C C . GLU A 1 198 ? 9.968 4.922 3.321 1.00 97.62 198 GLU A C 1
ATOM 1652 O O . GLU A 1 198 ? 10.462 4.094 2.562 1.00 97.62 198 GLU A O 1
ATOM 1657 N N . PHE A 1 199 ? 8.950 5.702 2.949 1.00 98.19 199 PHE A N 1
ATOM 1658 C CA . PHE A 1 199 ? 8.406 5.709 1.594 1.00 98.19 199 PHE A CA 1
ATOM 1659 C C . PHE A 1 199 ? 9.487 6.007 0.555 1.00 98.19 199 PHE A C 1
ATOM 1661 O O . PHE A 1 199 ? 9.585 5.284 -0.435 1.00 98.19 199 PHE A O 1
ATOM 1668 N N . GLU A 1 200 ? 10.318 7.027 0.789 1.00 98.31 200 GLU A N 1
ATOM 1669 C CA . GLU A 1 200 ? 11.441 7.340 -0.098 1.00 98.31 200 GLU A CA 1
ATOM 1670 C C . GLU A 1 200 ? 12.408 6.160 -0.210 1.00 98.31 200 GLU A C 1
ATOM 1672 O O . GLU A 1 200 ? 12.775 5.779 -1.316 1.00 98.31 200 GLU A O 1
ATOM 1677 N N . LYS A 1 201 ? 12.803 5.545 0.911 1.00 98.12 201 LYS A N 1
ATOM 1678 C CA . LYS A 1 201 ? 13.728 4.403 0.883 1.00 98.12 201 LYS A CA 1
ATOM 1679 C C . LYS A 1 201 ? 13.179 3.242 0.060 1.00 98.12 201 LYS A C 1
ATOM 1681 O O . LYS A 1 201 ? 13.873 2.775 -0.839 1.00 98.12 201 LYS A O 1
ATOM 1686 N N . ILE A 1 202 ? 11.932 2.834 0.305 1.00 98.31 202 ILE A N 1
ATOM 1687 C CA . ILE A 1 202 ? 11.294 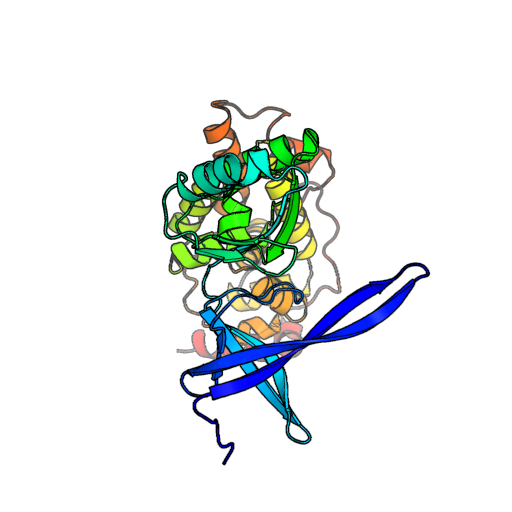1.753 -0.458 1.00 98.31 202 ILE A CA 1
ATOM 1688 C C . ILE A 1 202 ? 11.209 2.125 -1.939 1.00 98.31 202 ILE A C 1
ATOM 1690 O O . ILE A 1 202 ? 11.524 1.303 -2.795 1.00 98.31 202 ILE A O 1
ATOM 1694 N N . PHE A 1 203 ? 10.837 3.367 -2.261 1.00 98.44 203 PHE A N 1
ATOM 1695 C CA . PHE A 1 203 ? 10.824 3.834 -3.644 1.00 98.44 203 PHE A CA 1
ATOM 1696 C C . PHE A 1 203 ? 12.191 3.635 -4.316 1.00 98.44 203 PHE A C 1
ATOM 1698 O O . PHE A 1 203 ? 12.267 3.043 -5.393 1.00 98.44 203 PHE A O 1
ATOM 1705 N N . ARG A 1 204 ? 13.281 4.049 -3.660 1.00 98.00 204 ARG A N 1
ATOM 1706 C CA . ARG A 1 204 ? 14.643 3.874 -4.188 1.00 98.00 204 ARG A CA 1
ATOM 1707 C C . ARG A 1 204 ? 15.041 2.415 -4.338 1.00 98.00 204 ARG A C 1
ATOM 1709 O O . ARG A 1 204 ? 15.618 2.049 -5.359 1.00 98.00 204 ARG A O 1
ATOM 1716 N N . GLU A 1 205 ? 14.729 1.585 -3.347 1.00 98.19 205 GLU A N 1
ATOM 1717 C CA . GLU A 1 205 ? 14.976 0.143 -3.404 1.00 98.19 205 GLU A CA 1
ATOM 1718 C C . GLU A 1 205 ? 14.305 -0.480 -4.628 1.00 98.19 205 GLU A C 1
ATOM 1720 O O . GLU A 1 205 ? 14.938 -1.264 -5.330 1.00 98.19 205 GLU A O 1
ATOM 1725 N N . LEU A 1 206 ? 13.067 -0.085 -4.937 1.00 98.25 206 LEU A N 1
ATOM 1726 C CA . LEU A 1 206 ? 12.332 -0.565 -6.107 1.00 98.25 206 LEU A CA 1
ATOM 1727 C C . LEU A 1 206 ? 12.928 -0.058 -7.428 1.00 98.25 206 LEU A C 1
ATOM 1729 O O . LEU A 1 206 ? 13.029 -0.829 -8.383 1.00 98.25 206 LEU A O 1
ATOM 1733 N N . VAL A 1 207 ? 13.379 1.200 -7.493 1.00 97.62 207 VAL A N 1
ATOM 1734 C CA . VAL A 1 207 ? 14.079 1.739 -8.676 1.00 97.62 207 VAL A CA 1
ATOM 1735 C C . VAL A 1 207 ? 15.372 0.958 -8.946 1.00 97.62 207 VAL A C 1
ATOM 1737 O O . VAL A 1 207 ? 15.621 0.536 -10.078 1.00 97.62 207 VAL A O 1
ATOM 1740 N N . ILE A 1 208 ? 16.166 0.693 -7.905 1.00 97.69 208 ILE A N 1
ATOM 1741 C CA . ILE A 1 208 ? 17.383 -0.133 -7.985 1.00 97.69 208 ILE A CA 1
ATOM 1742 C C . ILE A 1 208 ? 17.022 -1.588 -8.324 1.00 97.69 208 ILE A C 1
ATOM 1744 O O . ILE A 1 208 ? 17.702 -2.266 -9.098 1.00 97.69 208 ILE A O 1
ATOM 1748 N N . GLN A 1 209 ? 15.923 -2.105 -7.773 1.00 97.38 209 GLN A N 1
ATOM 1749 C CA . GLN A 1 209 ? 15.451 -3.455 -8.053 1.00 97.38 209 GLN A CA 1
ATOM 1750 C C . GLN A 1 209 ? 15.078 -3.624 -9.531 1.00 97.38 209 GLN A C 1
ATOM 1752 O O . GLN A 1 209 ? 15.405 -4.662 -10.110 1.00 97.38 209 GLN A O 1
ATOM 1757 N N . ALA A 1 210 ? 14.463 -2.617 -10.146 1.00 97.25 210 ALA A N 1
ATOM 1758 C CA . ALA A 1 210 ? 14.076 -2.638 -11.551 1.00 97.25 210 ALA A CA 1
ATOM 1759 C C . ALA A 1 210 ? 15.250 -2.471 -12.533 1.00 97.25 210 ALA A C 1
ATOM 1761 O O . ALA A 1 210 ? 15.055 -2.656 -13.735 1.00 97.25 210 ALA A O 1
ATOM 1762 N N . ASP A 1 211 ? 16.456 -2.169 -12.038 1.00 97.38 211 ASP A N 1
ATOM 1763 C CA . ASP A 1 211 ? 17.672 -2.008 -12.839 1.00 97.38 211 ASP A CA 1
ATOM 1764 C C . ASP A 1 211 ? 18.178 -3.351 -13.397 1.00 97.38 211 ASP A C 1
ATOM 1766 O O . ASP A 1 211 ? 18.974 -4.079 -12.789 1.00 97.38 211 ASP A O 1
ATOM 1770 N N . THR A 1 212 ? 17.637 -3.732 -14.550 1.00 97.75 212 THR A N 1
ATOM 1771 C CA . THR A 1 212 ? 17.984 -4.954 -15.270 1.00 97.75 212 THR A CA 1
ATOM 1772 C C . THR A 1 212 ? 18.043 -4.691 -16.768 1.00 97.75 212 THR A C 1
ATOM 1774 O O . THR A 1 212 ? 17.184 -4.004 -17.329 1.00 97.75 212 THR A O 1
ATOM 1777 N N . TYR A 1 213 ? 18.986 -5.340 -17.449 1.00 97.94 213 TYR A N 1
ATOM 1778 C CA . TYR A 1 213 ? 19.097 -5.235 -18.904 1.00 97.94 213 TYR A CA 1
ATOM 1779 C C . TYR A 1 213 ? 17.809 -5.664 -19.623 1.00 97.94 213 TYR A C 1
ATOM 1781 O O . TYR A 1 213 ? 17.449 -5.068 -20.629 1.00 97.94 213 TYR A O 1
ATOM 1789 N N . LYS A 1 214 ? 17.039 -6.623 -19.088 1.00 96.69 214 LYS A N 1
ATOM 1790 C CA . LYS A 1 214 ? 15.754 -7.026 -19.689 1.00 96.69 214 LYS A CA 1
ATOM 1791 C C . LYS A 1 214 ? 14.675 -5.940 -19.602 1.00 96.69 214 LYS A C 1
ATOM 1793 O O . LYS A 1 214 ? 13.925 -5.756 -20.554 1.00 96.69 214 LYS A O 1
ATOM 1798 N N . VAL A 1 215 ? 14.588 -5.215 -18.485 1.00 97.06 215 VAL A N 1
ATOM 1799 C CA . VAL A 1 215 ? 13.672 -4.064 -18.362 1.00 97.06 215 VAL A CA 1
ATOM 1800 C C . VAL A 1 215 ? 14.142 -2.921 -19.269 1.00 97.06 215 VAL A C 1
ATOM 1802 O O . VAL A 1 215 ? 13.321 -2.246 -19.883 1.00 97.06 215 VAL A O 1
ATOM 1805 N N . MET A 1 216 ? 15.457 -2.741 -19.421 1.00 96.94 216 MET A N 1
ATOM 1806 C CA . MET A 1 216 ? 16.036 -1.773 -20.359 1.00 96.94 216 MET A CA 1
ATOM 1807 C C . MET A 1 216 ? 15.737 -2.127 -21.827 1.00 96.94 216 MET A C 1
ATOM 1809 O O . MET A 1 216 ? 15.385 -1.247 -22.608 1.00 96.94 216 MET A O 1
ATOM 1813 N N . ALA A 1 217 ? 15.788 -3.413 -22.194 1.00 96.50 217 ALA A N 1
ATOM 1814 C CA . ALA A 1 217 ? 15.360 -3.904 -23.507 1.00 96.50 217 ALA A CA 1
ATOM 1815 C C . ALA A 1 217 ? 13.890 -3.574 -23.774 1.00 96.50 217 ALA A C 1
ATOM 1817 O O . ALA A 1 217 ? 13.534 -3.152 -24.871 1.00 96.50 217 ALA A O 1
ATOM 1818 N N . ALA A 1 218 ? 13.034 -3.729 -22.761 1.00 94.56 218 ALA A N 1
ATOM 1819 C CA . ALA A 1 218 ? 11.629 -3.382 -22.894 1.00 94.56 218 ALA A CA 1
ATOM 1820 C C . ALA A 1 218 ? 11.438 -1.886 -23.158 1.00 94.56 218 ALA A C 1
ATOM 1822 O O . ALA A 1 218 ? 10.711 -1.541 -24.085 1.00 94.56 218 ALA A O 1
ATOM 1823 N N . LEU A 1 219 ? 12.143 -1.009 -22.431 1.00 92.75 219 LEU A N 1
ATOM 1824 C CA . LEU A 1 219 ? 12.147 0.426 -22.733 1.00 92.75 219 LEU A CA 1
ATOM 1825 C C . LEU A 1 219 ? 12.586 0.696 -24.176 1.00 92.75 219 LEU A C 1
ATOM 1827 O O . LEU A 1 219 ? 11.921 1.446 -24.882 1.00 92.75 219 LEU A O 1
ATOM 1831 N N . LYS A 1 220 ? 13.671 0.062 -24.636 1.00 93.19 220 LYS A N 1
ATOM 1832 C CA . LYS A 1 220 ? 14.165 0.245 -26.004 1.00 93.19 220 LYS A CA 1
ATOM 1833 C C . LYS A 1 220 ? 13.102 -0.081 -27.056 1.00 93.19 220 LYS A C 1
ATOM 1835 O O . LYS A 1 220 ? 13.022 0.628 -28.054 1.00 93.19 220 LYS A O 1
ATOM 1840 N N . ILE A 1 221 ? 12.298 -1.125 -26.844 1.00 91.62 221 ILE A N 1
ATOM 1841 C CA . ILE A 1 221 ? 11.193 -1.485 -27.747 1.00 91.62 221 ILE A CA 1
ATOM 1842 C C . ILE A 1 221 ? 10.041 -0.478 -27.637 1.00 91.62 221 ILE A C 1
ATOM 1844 O O . ILE A 1 221 ? 9.480 -0.094 -28.658 1.00 91.62 221 ILE A O 1
ATOM 1848 N N . VAL A 1 222 ? 9.705 -0.055 -26.414 1.00 87.88 222 VAL A N 1
ATOM 1849 C CA . VAL A 1 222 ? 8.538 0.794 -26.123 1.00 87.88 222 VAL A CA 1
ATOM 1850 C C . VAL A 1 222 ? 8.749 2.245 -26.564 1.00 87.88 222 VAL A C 1
ATOM 1852 O O . VAL A 1 222 ? 7.908 2.793 -27.271 1.00 87.88 222 VAL A O 1
ATOM 1855 N N . ASP A 1 223 ? 9.871 2.856 -26.180 1.00 86.31 223 ASP A N 1
ATOM 1856 C CA . ASP A 1 223 ? 10.150 4.281 -26.416 1.00 86.31 223 ASP A CA 1
ATOM 1857 C C . ASP A 1 223 ? 11.162 4.488 -27.574 1.00 86.31 223 ASP A C 1
ATOM 1859 O O . ASP A 1 223 ? 11.365 5.608 -28.040 1.00 86.31 223 ASP A O 1
ATOM 1863 N N . GLY A 1 224 ? 11.793 3.421 -28.089 1.00 88.12 224 GLY A N 1
ATOM 1864 C CA . GLY A 1 224 ? 12.694 3.451 -29.257 1.00 88.12 224 GLY A CA 1
ATOM 1865 C C . GLY A 1 224 ? 14.149 3.846 -28.958 1.00 88.12 224 GLY A C 1
ATOM 1866 O O . GLY A 1 224 ? 15.049 3.647 -29.787 1.00 88.12 224 GLY A O 1
ATOM 1867 N N . PHE A 1 225 ? 14.421 4.371 -27.765 1.00 88.56 225 PHE A N 1
ATOM 1868 C CA . PHE A 1 225 ? 15.745 4.801 -27.317 1.00 88.56 225 PHE A CA 1
ATOM 1869 C C . PHE A 1 225 ? 15.947 4.527 -25.823 1.00 88.56 225 PHE A C 1
ATOM 1871 O O . PHE A 1 225 ? 14.996 4.260 -25.096 1.00 88.56 225 PHE A O 1
ATOM 1878 N N . VAL A 1 226 ? 17.206 4.572 -25.382 1.00 92.00 226 VAL A N 1
ATOM 1879 C CA . VAL A 1 226 ? 17.597 4.427 -23.976 1.00 92.00 226 VAL A CA 1
ATOM 1880 C C . VAL A 1 226 ? 18.644 5.490 -23.659 1.00 92.00 226 VAL A C 1
ATOM 1882 O O . VAL A 1 226 ? 19.626 5.646 -24.382 1.00 92.00 226 VAL A O 1
ATOM 1885 N N . THR A 1 227 ? 18.409 6.218 -22.577 1.00 92.25 227 THR A N 1
ATOM 1886 C CA . THR A 1 227 ? 19.325 7.145 -21.904 1.00 92.25 227 THR A CA 1
ATOM 1887 C C . THR A 1 227 ? 19.227 6.894 -20.401 1.00 92.25 227 THR A C 1
ATOM 1889 O O . THR A 1 227 ? 18.257 6.273 -19.959 1.00 92.25 227 THR A O 1
ATOM 1892 N N . ASP A 1 228 ? 20.175 7.405 -19.615 1.00 89.44 228 ASP A N 1
ATOM 1893 C CA . ASP A 1 228 ? 20.133 7.271 -18.151 1.00 89.44 228 ASP A CA 1
ATOM 1894 C C . ASP A 1 228 ? 18.805 7.816 -17.582 1.00 89.44 228 ASP A C 1
ATOM 1896 O O . ASP A 1 228 ? 18.097 7.104 -16.864 1.00 89.44 228 ASP A O 1
ATOM 1900 N N . ASP A 1 229 ? 18.392 9.012 -18.023 1.00 91.06 229 ASP A N 1
ATOM 1901 C CA . ASP A 1 229 ? 17.134 9.650 -17.606 1.00 91.06 229 ASP A CA 1
ATOM 1902 C C . ASP A 1 229 ? 15.893 8.865 -18.056 1.00 91.06 229 ASP A C 1
ATOM 1904 O O . ASP A 1 229 ? 15.025 8.540 -17.246 1.00 91.06 229 ASP A O 1
ATOM 1908 N N . SER A 1 230 ? 15.800 8.495 -19.341 1.00 91.56 230 SER A N 1
ATOM 1909 C CA . SER A 1 230 ? 14.619 7.771 -19.846 1.00 91.56 230 SER A CA 1
ATOM 1910 C C . SER A 1 230 ? 14.464 6.406 -19.178 1.00 91.56 230 SER A C 1
ATOM 1912 O O . SER A 1 230 ? 13.344 5.990 -18.876 1.00 91.56 230 SER A O 1
ATOM 1914 N N . TYR A 1 231 ? 15.576 5.735 -18.866 1.00 93.69 231 TYR A N 1
ATOM 1915 C CA . TYR A 1 231 ? 15.549 4.473 -18.141 1.00 93.69 231 TYR A CA 1
ATOM 1916 C C . TYR A 1 231 ? 15.151 4.633 -16.676 1.00 93.69 231 TYR A C 1
ATOM 1918 O O . TYR A 1 231 ? 14.385 3.823 -16.142 1.00 93.69 231 TYR A O 1
ATOM 1926 N N . LEU A 1 232 ? 15.607 5.694 -16.014 1.00 94.25 232 LEU A N 1
ATOM 1927 C CA . LEU A 1 232 ? 15.150 6.039 -14.674 1.00 94.25 232 LEU A CA 1
ATOM 1928 C C . LEU A 1 232 ? 13.640 6.331 -14.647 1.00 94.25 232 LEU A C 1
ATOM 1930 O O . LEU A 1 232 ? 12.912 5.749 -13.836 1.00 94.25 232 LEU A O 1
ATOM 1934 N N . TYR A 1 233 ? 13.138 7.150 -15.570 1.00 92.62 233 TYR A N 1
ATOM 1935 C CA . TYR A 1 233 ? 11.720 7.518 -15.626 1.00 92.62 233 TYR A CA 1
ATOM 1936 C C . TYR A 1 233 ? 10.828 6.337 -16.010 1.00 92.62 233 TYR A C 1
ATOM 1938 O O . TYR A 1 233 ? 9.721 6.196 -15.484 1.00 92.62 233 TYR A O 1
ATOM 1946 N N . PHE A 1 234 ? 11.318 5.428 -16.855 1.00 93.56 234 PHE A N 1
ATOM 1947 C CA . PHE A 1 234 ? 10.613 4.188 -17.158 1.00 93.56 234 PHE A CA 1
ATOM 1948 C C . PHE A 1 234 ? 10.436 3.316 -15.913 1.00 93.56 234 PHE A C 1
ATOM 1950 O O . PHE A 1 234 ? 9.334 2.843 -15.646 1.00 93.56 234 PHE A O 1
ATOM 1957 N N . ARG A 1 235 ? 11.472 3.160 -15.082 1.00 95.44 235 ARG A N 1
ATOM 1958 C CA . ARG A 1 235 ? 11.350 2.430 -13.807 1.00 95.44 235 ARG A CA 1
ATOM 1959 C C . ARG A 1 235 ? 10.353 3.106 -12.859 1.00 95.44 235 ARG A C 1
ATOM 1961 O O . ARG A 1 235 ? 9.541 2.413 -12.245 1.00 95.44 235 ARG A O 1
ATOM 1968 N N . CYS A 1 236 ? 10.325 4.440 -12.816 1.00 95.44 236 CYS A N 1
ATOM 1969 C CA . CYS A 1 236 ? 9.310 5.201 -12.075 1.00 95.44 236 CYS A CA 1
ATOM 1970 C C . CYS A 1 236 ? 7.884 4.922 -12.595 1.00 95.44 236 CYS A C 1
ATOM 1972 O O . CYS A 1 236 ? 6.968 4.713 -11.799 1.00 95.44 236 CYS A O 1
ATOM 1974 N N . ARG A 1 237 ? 7.705 4.834 -13.922 1.00 91.75 237 ARG A N 1
ATOM 1975 C CA . ARG A 1 237 ? 6.439 4.470 -14.592 1.00 91.75 237 ARG A CA 1
ATOM 1976 C C . ARG A 1 237 ? 5.957 3.066 -14.228 1.00 91.75 237 ARG A C 1
ATOM 1978 O O . ARG A 1 237 ? 4.758 2.843 -14.095 1.00 91.75 237 ARG A O 1
ATOM 1985 N N . LEU A 1 238 ? 6.871 2.107 -14.072 1.00 93.88 238 LEU A N 1
ATOM 1986 C CA . LEU A 1 238 ? 6.506 0.756 -13.637 1.00 93.88 238 LEU A CA 1
ATOM 1987 C C . LEU A 1 238 ? 6.000 0.760 -12.192 1.00 93.88 238 LEU A C 1
ATOM 1989 O O . LEU A 1 238 ? 4.983 0.136 -11.896 1.00 93.88 238 LEU A O 1
ATOM 1993 N N . ILE A 1 239 ? 6.684 1.493 -11.307 1.00 96.19 239 ILE A N 1
ATOM 1994 C CA . ILE A 1 239 ? 6.312 1.602 -9.892 1.00 96.19 239 ILE A CA 1
ATOM 1995 C C . ILE A 1 239 ? 4.956 2.295 -9.739 1.00 96.19 239 ILE A C 1
ATOM 1997 O O . ILE A 1 239 ? 4.129 1.819 -8.967 1.00 96.19 239 ILE A O 1
ATOM 2001 N N . SER A 1 240 ? 4.688 3.371 -10.490 1.00 94.50 240 SER A N 1
ATOM 2002 C CA . SER A 1 240 ? 3.455 4.167 -10.359 1.00 94.50 240 SER A CA 1
ATOM 2003 C C . SER A 1 240 ? 2.163 3.374 -10.594 1.00 94.50 240 SER A C 1
ATOM 2005 O O . SER A 1 240 ? 1.102 3.783 -10.124 1.00 94.50 240 SER A O 1
ATOM 2007 N N . ARG A 1 241 ? 2.243 2.224 -11.274 1.00 91.81 241 ARG A N 1
ATOM 2008 C CA . ARG A 1 241 ? 1.108 1.347 -11.599 1.00 91.81 241 ARG A CA 1
ATOM 2009 C C . ARG A 1 241 ? 0.774 0.304 -10.529 1.00 91.81 241 ARG A C 1
ATOM 2011 O O . ARG A 1 241 ? -0.202 -0.428 -10.685 1.00 91.81 241 ARG A O 1
ATOM 2018 N N . GLY A 1 242 ? 1.542 0.243 -9.442 1.00 93.81 242 GLY A N 1
ATOM 2019 C CA . GLY A 1 242 ? 1.270 -0.645 -8.312 1.00 93.81 242 GLY A CA 1
ATOM 2020 C C . GLY A 1 242 ? 1.992 -1.990 -8.371 1.00 93.81 242 GLY A C 1
ATOM 2021 O O . GLY A 1 242 ? 2.733 -2.303 -9.306 1.00 93.81 242 GLY A O 1
ATOM 2022 N N . ARG A 1 243 ? 1.786 -2.796 -7.324 1.00 94.81 243 ARG A N 1
ATOM 2023 C CA . ARG A 1 243 ? 2.672 -3.922 -6.995 1.00 94.81 243 ARG A CA 1
ATOM 2024 C C . ARG A 1 243 ? 2.632 -5.044 -8.020 1.00 94.81 243 ARG A C 1
ATOM 2026 O O . ARG A 1 243 ? 3.677 -5.555 -8.411 1.00 94.81 243 ARG A O 1
ATOM 2033 N N . ALA A 1 244 ? 1.424 -5.460 -8.400 1.00 91.88 244 ALA A N 1
ATOM 2034 C CA . ALA A 1 244 ? 1.229 -6.590 -9.305 1.00 91.88 244 ALA A CA 1
ATOM 2035 C C . ALA A 1 244 ? 1.859 -6.296 -10.670 1.00 91.88 244 ALA A C 1
ATOM 2037 O O . ALA A 1 244 ? 2.704 -7.054 -11.127 1.00 91.88 244 ALA A O 1
ATOM 2038 N N . PHE A 1 245 ? 1.548 -5.128 -11.242 1.00 92.38 245 PHE A N 1
ATOM 2039 C CA . PHE A 1 245 ? 2.122 -4.687 -12.512 1.00 92.38 245 PHE A CA 1
ATOM 2040 C C . PHE A 1 245 ? 3.652 -4.615 -12.458 1.00 92.38 245 PHE A C 1
ATOM 2042 O O . PHE A 1 245 ? 4.323 -5.145 -13.340 1.00 92.38 245 PHE A O 1
ATOM 2049 N N . PHE A 1 246 ? 4.209 -3.995 -11.413 1.00 95.25 246 PHE A N 1
ATOM 2050 C CA . PHE A 1 246 ? 5.656 -3.897 -11.235 1.00 95.25 246 PHE A CA 1
ATOM 2051 C C . PHE A 1 246 ? 6.326 -5.279 -11.186 1.00 95.25 246 PHE A C 1
ATOM 2053 O O . PHE A 1 246 ? 7.310 -5.511 -11.888 1.00 95.25 246 PHE A O 1
ATOM 2060 N N . ASN A 1 247 ? 5.776 -6.207 -10.398 1.00 95.31 247 ASN A N 1
ATOM 2061 C CA . ASN A 1 247 ? 6.324 -7.553 -10.252 1.00 95.31 247 ASN A CA 1
ATOM 2062 C C . ASN A 1 247 ? 6.213 -8.374 -11.541 1.00 95.31 247 ASN A C 1
ATOM 2064 O O . ASN A 1 247 ? 7.195 -9.003 -11.927 1.00 95.31 247 ASN A O 1
ATOM 2068 N N . ASP A 1 248 ? 5.061 -8.335 -12.216 1.00 94.38 248 ASP A N 1
ATOM 2069 C CA . ASP A 1 248 ? 4.839 -9.074 -13.462 1.00 94.38 248 ASP A CA 1
ATOM 2070 C C . ASP A 1 248 ? 5.837 -8.631 -14.546 1.00 94.38 248 ASP A C 1
ATOM 2072 O O . ASP A 1 248 ? 6.433 -9.461 -15.234 1.00 94.38 248 ASP A O 1
ATOM 2076 N N . VAL A 1 249 ? 6.067 -7.316 -14.671 1.00 93.81 249 VAL A N 1
ATOM 2077 C CA . VAL A 1 249 ? 7.044 -6.759 -15.620 1.00 93.81 249 VAL A CA 1
ATOM 2078 C C . VAL A 1 249 ? 8.473 -7.104 -15.212 1.00 93.81 249 VAL A C 1
ATOM 2080 O O . VAL A 1 249 ? 9.291 -7.415 -16.073 1.00 93.81 249 VAL A O 1
ATOM 2083 N N . LEU A 1 250 ? 8.801 -7.066 -13.920 1.00 94.81 250 LEU A N 1
ATOM 2084 C CA . LEU A 1 250 ? 10.145 -7.395 -13.452 1.00 94.81 250 LEU A CA 1
ATOM 2085 C C . LEU A 1 250 ? 10.490 -8.876 -13.674 1.00 94.81 250 LEU A C 1
ATOM 2087 O O . LEU A 1 250 ? 11.626 -9.197 -14.028 1.00 94.81 250 LEU A O 1
ATOM 2091 N N . GLU A 1 251 ? 9.522 -9.773 -13.478 1.00 95.19 251 GLU A N 1
ATOM 2092 C CA . GLU A 1 251 ? 9.676 -11.205 -13.743 1.00 95.19 251 GLU A CA 1
ATOM 2093 C C . GLU A 1 251 ? 9.765 -11.487 -15.249 1.00 95.19 251 GLU A C 1
ATOM 2095 O O . GLU A 1 251 ? 10.632 -12.245 -15.699 1.00 95.19 251 GLU A O 1
ATOM 2100 N N . ASN A 1 252 ? 8.902 -10.846 -16.039 1.00 95.25 252 ASN A N 1
ATOM 2101 C CA . ASN A 1 252 ? 8.851 -11.012 -17.481 1.00 95.25 252 ASN A CA 1
ATOM 2102 C C . ASN A 1 252 ? 8.498 -9.693 -18.191 1.00 95.25 252 ASN A C 1
ATOM 2104 O O . ASN A 1 252 ? 7.316 -9.412 -18.394 1.00 95.25 252 ASN A O 1
ATOM 2108 N N . PRO A 1 253 ? 9.485 -8.916 -18.678 1.00 95.06 253 PRO A N 1
ATOM 2109 C CA . PRO A 1 253 ? 9.193 -7.643 -19.340 1.00 95.06 253 PRO A CA 1
ATOM 2110 C C . PRO A 1 253 ? 8.351 -7.770 -20.619 1.00 95.06 253 PRO A C 1
ATOM 2112 O O . PRO A 1 253 ? 7.689 -6.812 -21.013 1.00 95.06 253 PRO A O 1
ATOM 2115 N N . ASP A 1 254 ? 8.288 -8.959 -21.232 1.00 94.44 254 ASP A N 1
ATOM 2116 C CA . ASP A 1 254 ? 7.423 -9.246 -22.387 1.00 94.44 254 ASP A CA 1
ATOM 2117 C C . ASP A 1 254 ? 5.923 -9.184 -22.018 1.00 94.44 254 ASP A C 1
ATOM 2119 O O . ASP A 1 254 ? 5.051 -9.070 -22.881 1.00 94.44 254 ASP A O 1
ATOM 2123 N N . TYR A 1 255 ? 5.602 -9.208 -20.718 1.00 91.12 255 TYR A N 1
ATOM 2124 C CA . TYR A 1 255 ? 4.262 -8.990 -20.172 1.00 91.12 255 TYR A CA 1
ATOM 2125 C C . TYR A 1 255 ? 3.678 -7.619 -20.530 1.00 91.12 255 TYR A C 1
ATOM 2127 O O . TYR A 1 255 ? 2.456 -7.484 -20.627 1.00 91.12 255 TYR A O 1
ATOM 2135 N N . LEU A 1 256 ? 4.527 -6.619 -20.796 1.00 90.94 256 LEU A N 1
ATOM 2136 C CA . LEU A 1 256 ? 4.091 -5.296 -21.253 1.00 90.94 256 LEU A CA 1
ATOM 2137 C C . LEU A 1 256 ? 3.240 -5.366 -22.527 1.00 90.94 256 LEU A C 1
ATOM 2139 O O . LEU A 1 256 ? 2.388 -4.503 -22.722 1.00 90.94 256 LEU A O 1
ATOM 2143 N N . ALA A 1 257 ? 3.380 -6.433 -23.322 1.00 90.50 257 ALA A N 1
ATOM 2144 C CA . ALA A 1 257 ? 2.579 -6.660 -24.519 1.00 90.50 257 ALA A CA 1
ATOM 2145 C C . ALA A 1 257 ? 1.070 -6.860 -24.251 1.00 90.50 257 ALA A C 1
ATOM 2147 O O . ALA A 1 257 ? 0.256 -6.887 -25.171 1.00 90.50 257 ALA A O 1
ATOM 2148 N N . ASN A 1 258 ? 0.675 -7.066 -22.989 1.00 86.88 258 ASN A N 1
ATOM 2149 C CA . ASN A 1 258 ? -0.730 -7.164 -22.585 1.00 86.88 258 ASN A CA 1
ATOM 2150 C C . ASN A 1 258 ? -1.406 -5.798 -22.405 1.00 86.88 258 ASN A C 1
ATOM 2152 O O . ASN A 1 258 ? -2.618 -5.745 -22.198 1.00 86.88 258 ASN A O 1
ATOM 2156 N N . TYR A 1 259 ? -0.639 -4.708 -22.435 1.00 80.44 259 TYR A N 1
ATOM 2157 C CA . TYR A 1 259 ? -1.140 -3.366 -22.177 1.00 80.44 259 TYR A CA 1
ATOM 2158 C C . TYR A 1 259 ? -1.109 -2.531 -23.446 1.00 80.44 259 TYR A C 1
ATOM 2160 O O . TYR A 1 259 ? -0.232 -2.675 -24.299 1.00 80.44 259 TYR A O 1
ATOM 2168 N N . ASP A 1 260 ? -2.071 -1.618 -23.552 1.00 67.25 260 ASP A N 1
ATOM 2169 C CA . ASP A 1 260 ? -2.017 -0.587 -24.573 1.00 67.25 260 ASP A CA 1
ATOM 2170 C C . ASP A 1 260 ? -0.943 0.438 -24.193 1.00 67.25 260 ASP A C 1
ATOM 2172 O O . ASP A 1 260 ? -1.162 1.370 -23.418 1.00 67.25 260 ASP A O 1
ATOM 2176 N N . VAL A 1 261 ? 0.265 0.187 -24.683 1.00 60.50 261 VAL A N 1
ATOM 2177 C CA . VAL A 1 261 ? 1.428 1.064 -24.533 1.00 60.50 261 VAL A CA 1
ATOM 2178 C C . VAL A 1 261 ? 1.512 2.100 -25.659 1.00 60.50 261 VAL A C 1
ATOM 2180 O O . VAL A 1 261 ? 2.342 2.995 -25.595 1.00 60.50 261 VAL A O 1
ATOM 2183 N N . SER A 1 262 ? 0.597 2.069 -26.640 1.00 50.34 262 SER A N 1
ATOM 2184 C CA . SER A 1 262 ? 0.541 3.068 -27.720 1.00 50.34 262 SER A CA 1
ATOM 2185 C C . SER A 1 262 ? 0.041 4.449 -27.261 1.00 50.34 262 SER A C 1
ATOM 2187 O O . SER A 1 262 ? 0.182 5.434 -27.981 1.00 50.34 262 SER A O 1
ATOM 2189 N N . ILE A 1 263 ? -0.494 4.541 -26.036 1.00 46.62 263 ILE A N 1
ATOM 2190 C CA . ILE A 1 263 ? -1.009 5.774 -25.418 1.00 46.62 263 ILE A CA 1
ATOM 2191 C C . ILE A 1 263 ? 0.089 6.544 -24.644 1.00 46.62 263 ILE A C 1
ATOM 2193 O O . ILE A 1 263 ? -0.164 7.617 -24.101 1.00 46.62 263 ILE A O 1
ATOM 2197 N N . THR A 1 264 ? 1.342 6.074 -24.604 1.00 50.22 264 THR A N 1
ATOM 2198 C CA . THR A 1 264 ? 2.413 6.750 -23.849 1.00 50.22 264 THR A CA 1
ATOM 2199 C C . THR A 1 264 ? 3.042 7.907 -24.632 1.00 50.22 264 THR A C 1
ATOM 2201 O O . THR A 1 264 ? 4.238 7.910 -24.905 1.00 50.22 264 THR A O 1
ATOM 2204 N N . SER A 1 265 ? 2.262 8.943 -24.958 1.00 48.34 265 SER A N 1
ATOM 2205 C CA . SER A 1 265 ? 2.830 10.247 -25.350 1.00 48.34 265 SER A CA 1
ATOM 2206 C C . SER A 1 265 ? 3.525 10.957 -24.182 1.00 48.34 265 SER A C 1
ATOM 2208 O O . SER A 1 265 ? 4.074 12.041 -24.360 1.00 48.34 265 SER A O 1
ATOM 2210 N N . ASP A 1 266 ? 3.474 10.364 -22.988 1.00 57.03 266 ASP A N 1
ATOM 2211 C CA . ASP A 1 266 ? 3.973 10.931 -21.752 1.00 57.03 266 ASP A CA 1
ATOM 2212 C C . ASP A 1 266 ? 5.112 10.076 -21.178 1.00 57.03 266 ASP A C 1
ATOM 2214 O O . ASP A 1 266 ? 4.932 9.212 -20.320 1.00 57.03 266 ASP A O 1
ATOM 2218 N N . ILE A 1 267 ? 6.293 10.265 -21.770 1.00 63.94 267 ILE A N 1
ATOM 2219 C CA . ILE A 1 267 ? 7.522 9.499 -21.503 1.00 63.94 267 ILE A CA 1
ATOM 2220 C C . ILE A 1 267 ? 8.047 9.766 -20.079 1.00 63.94 267 ILE A C 1
ATOM 2222 O O . ILE A 1 267 ? 8.721 8.920 -19.482 1.00 63.94 267 ILE A O 1
ATOM 2226 N N . ASP A 1 268 ? 7.709 10.927 -19.521 1.00 73.50 268 ASP A N 1
ATOM 2227 C CA . ASP A 1 268 ? 8.308 11.458 -18.306 1.00 73.50 268 ASP A CA 1
ATOM 2228 C C . ASP A 1 268 ? 7.454 11.191 -17.049 1.00 73.50 268 ASP A C 1
ATOM 2230 O O . ASP A 1 268 ? 6.313 11.648 -16.926 1.00 73.50 268 ASP A O 1
ATOM 2234 N N . HIS A 1 269 ? 8.045 10.472 -16.092 1.00 83.31 269 HIS A N 1
ATOM 2235 C CA . HIS A 1 269 ? 7.513 10.224 -14.749 1.00 83.31 269 HIS A CA 1
ATOM 2236 C C . HIS A 1 269 ? 8.498 10.644 -13.641 1.00 83.31 269 HIS A C 1
ATOM 2238 O O . HIS A 1 269 ? 8.382 10.179 -12.504 1.00 83.31 269 HIS A O 1
ATOM 2244 N N . GLU A 1 270 ? 9.440 11.537 -13.956 1.00 91.12 270 GLU A N 1
ATOM 2245 C CA . GLU A 1 270 ? 10.447 12.094 -13.045 1.00 91.12 270 GLU A CA 1
ATOM 2246 C C . GLU A 1 270 ? 9.840 12.595 -11.732 1.00 91.12 270 GLU A C 1
ATOM 2248 O O . GLU A 1 270 ? 10.344 12.328 -10.641 1.00 91.12 270 GLU A O 1
ATOM 2253 N N . GLU A 1 271 ? 8.705 13.281 -11.830 1.00 94.62 271 GLU A N 1
ATOM 2254 C CA . GLU A 1 271 ? 8.023 13.938 -10.716 1.00 94.62 271 GLU A CA 1
ATOM 2255 C C . GLU A 1 271 ? 7.710 12.997 -9.536 1.00 94.62 271 GLU A C 1
ATOM 2257 O O . GLU A 1 271 ? 7.641 13.443 -8.385 1.00 94.62 271 GLU A O 1
ATOM 2262 N N . LEU A 1 272 ? 7.583 11.687 -9.790 1.00 94.62 272 LEU A N 1
ATOM 2263 C CA . LEU A 1 272 ? 7.380 10.673 -8.753 1.00 94.62 272 LEU A CA 1
ATOM 2264 C C . LEU A 1 272 ? 8.544 10.618 -7.753 1.00 94.62 272 LEU A C 1
ATOM 2266 O O . LEU A 1 272 ? 8.312 10.449 -6.556 1.00 94.62 272 LEU A O 1
ATOM 2270 N N . MET A 1 273 ? 9.772 10.863 -8.218 1.00 96.00 273 MET A N 1
ATOM 2271 C CA . MET A 1 273 ? 10.995 10.884 -7.405 1.00 96.00 273 MET A CA 1
ATOM 2272 C C . MET A 1 273 ? 11.009 12.007 -6.358 1.00 96.00 273 MET A C 1
ATOM 2274 O O . MET A 1 273 ? 11.848 12.020 -5.459 1.00 96.00 273 MET A O 1
ATOM 2278 N N . TYR A 1 274 ? 10.117 12.992 -6.480 1.00 96.94 274 TYR A N 1
ATOM 2279 C CA . TYR A 1 274 ? 10.069 14.157 -5.598 1.00 96.94 274 TYR A CA 1
ATOM 2280 C C . TYR A 1 274 ? 8.883 14.134 -4.633 1.00 96.94 274 TYR A C 1
ATOM 2282 O O . TYR A 1 274 ? 8.760 15.036 -3.800 1.00 96.94 274 TYR A O 1
ATOM 2290 N N . VAL A 1 275 ? 8.019 13.116 -4.698 1.00 98.06 275 VAL A N 1
ATOM 2291 C CA . VAL A 1 275 ? 6.791 13.056 -3.893 1.00 98.06 275 VAL A CA 1
ATOM 2292 C C . VAL A 1 275 ? 7.085 13.028 -2.395 1.00 98.06 275 VAL A C 1
ATOM 2294 O O . VAL A 1 275 ? 6.487 13.805 -1.647 1.00 98.06 275 VAL A O 1
ATOM 2297 N N . ALA A 1 276 ? 8.045 12.214 -1.947 1.00 98.06 276 ALA A N 1
ATOM 2298 C CA . ALA A 1 276 ? 8.421 12.15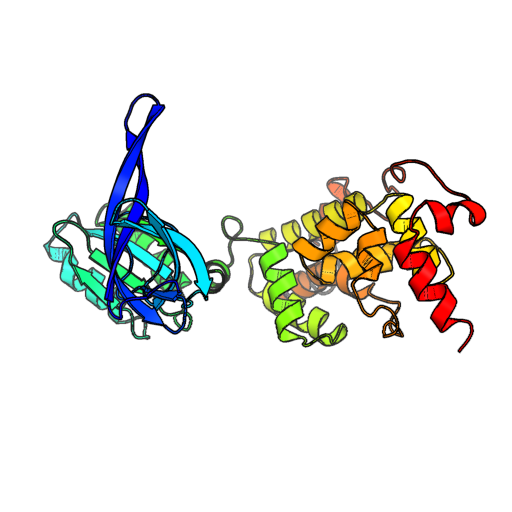6 -0.535 1.00 98.06 276 ALA A CA 1
ATOM 2299 C C . ALA A 1 276 ? 8.970 13.500 -0.041 1.00 98.06 276 ALA A C 1
ATOM 2301 O O . ALA A 1 276 ? 8.532 14.014 0.987 1.00 98.06 276 ALA A O 1
ATOM 2302 N N . THR A 1 277 ? 9.865 14.121 -0.812 1.00 97.94 277 THR A N 1
ATOM 2303 C CA . THR A 1 277 ? 10.392 15.460 -0.524 1.00 97.94 277 THR A CA 1
ATOM 2304 C C . THR A 1 277 ? 9.270 16.496 -0.415 1.00 97.94 277 THR A C 1
ATOM 2306 O O . THR A 1 277 ? 9.236 17.268 0.542 1.00 97.94 277 THR A O 1
ATOM 2309 N N . ARG A 1 278 ? 8.319 16.515 -1.358 1.00 98.19 278 ARG A N 1
ATOM 2310 C CA . ARG A 1 278 ? 7.183 17.454 -1.347 1.00 98.19 278 ARG A CA 1
ATOM 2311 C C . ARG A 1 278 ? 6.268 17.232 -0.147 1.00 98.19 278 ARG A C 1
ATOM 2313 O O . ARG A 1 278 ? 5.899 18.198 0.518 1.00 98.19 278 ARG A O 1
ATOM 2320 N N . ALA A 1 279 ? 5.942 15.980 0.162 1.00 98.06 279 ALA A N 1
ATOM 2321 C CA . ALA A 1 279 ? 5.129 15.628 1.320 1.00 98.06 279 ALA A CA 1
ATOM 2322 C C . ALA A 1 279 ? 5.820 16.032 2.632 1.00 98.06 279 ALA A C 1
ATOM 2324 O O . ALA A 1 279 ? 5.187 16.614 3.512 1.00 98.06 279 ALA A O 1
ATOM 2325 N N . TYR A 1 280 ? 7.132 15.803 2.733 1.00 98.19 280 TYR A N 1
ATOM 2326 C CA . TYR A 1 280 ? 7.938 16.189 3.889 1.00 98.19 280 TYR A CA 1
ATOM 2327 C C . TYR A 1 280 ? 7.969 17.709 4.084 1.00 98.19 280 TYR A C 1
ATOM 2329 O O . TYR A 1 280 ? 7.757 18.179 5.204 1.00 98.19 280 TYR A O 1
ATOM 2337 N N . ARG A 1 281 ? 8.147 18.490 3.004 1.00 97.75 281 ARG A N 1
ATOM 2338 C CA . ARG A 1 281 ? 8.034 19.961 3.051 1.00 97.75 281 ARG A CA 1
ATOM 2339 C C . ARG A 1 281 ? 6.677 20.390 3.594 1.00 97.75 281 ARG A C 1
ATOM 2341 O O . ARG A 1 281 ? 6.626 21.150 4.554 1.00 97.75 281 ARG A O 1
ATOM 2348 N N . LYS A 1 282 ? 5.581 19.872 3.024 1.00 97.44 282 LYS A N 1
ATOM 2349 C CA . LYS A 1 282 ? 4.219 20.215 3.464 1.00 97.44 282 LYS A CA 1
ATOM 2350 C C . LYS A 1 282 ? 3.980 19.862 4.939 1.00 97.44 282 LYS A C 1
ATOM 2352 O O . LYS A 1 282 ? 3.397 20.663 5.661 1.00 97.44 282 LYS A O 1
ATOM 2357 N N . LYS A 1 283 ? 4.465 18.701 5.399 1.00 96.12 283 LYS A N 1
ATOM 2358 C CA . LYS A 1 283 ? 4.322 18.240 6.791 1.00 96.12 283 LYS A CA 1
ATOM 2359 C C . LYS A 1 283 ? 5.096 19.110 7.785 1.00 96.12 283 LYS A C 1
ATOM 2361 O O . LYS A 1 283 ? 4.596 19.385 8.873 1.00 96.12 283 LYS A O 1
ATOM 2366 N N . THR A 1 284 ? 6.329 19.482 7.447 1.00 96.62 284 THR A N 1
ATOM 2367 C CA . THR A 1 284 ? 7.274 20.117 8.386 1.00 96.62 284 THR A CA 1
ATOM 2368 C C . THR A 1 284 ? 7.317 21.640 8.284 1.00 96.62 284 THR A C 1
ATOM 2370 O O . THR A 1 284 ? 7.732 22.299 9.234 1.00 96.62 284 THR A O 1
ATOM 2373 N N . GLY A 1 285 ? 6.912 22.206 7.145 1.00 96.31 285 GLY A N 1
ATOM 2374 C CA . GLY A 1 285 ? 7.083 23.624 6.824 1.00 96.31 285 GLY A CA 1
ATOM 2375 C C . GLY A 1 285 ? 8.529 24.025 6.500 1.00 96.31 285 GLY A C 1
ATOM 2376 O O . GLY A 1 285 ? 8.824 25.216 6.418 1.00 96.31 285 GLY A O 1
ATOM 2377 N N . ILE A 1 286 ? 9.450 23.066 6.345 1.00 95.19 286 ILE A N 1
ATOM 2378 C CA . ILE A 1 286 ? 10.845 23.347 5.990 1.00 95.19 286 ILE A CA 1
ATOM 2379 C C . ILE A 1 286 ? 10.945 23.547 4.472 1.00 95.19 286 ILE A C 1
ATOM 2381 O O . ILE A 1 286 ? 10.694 22.632 3.695 1.00 95.19 286 ILE A O 1
ATOM 2385 N N . GLU A 1 287 ? 11.332 24.748 4.041 1.00 90.50 287 GLU A N 1
ATOM 2386 C CA . GLU A 1 287 ? 11.382 25.107 2.613 1.00 90.50 287 GLU A CA 1
ATOM 2387 C C . GLU A 1 287 ? 12.660 24.619 1.909 1.00 90.50 287 GLU A C 1
ATOM 2389 O O . GLU A 1 287 ? 12.629 24.126 0.775 1.00 90.50 287 GLU A O 1
ATOM 2394 N N . LYS A 1 288 ? 13.809 24.751 2.581 1.00 93.81 288 LYS A N 1
ATOM 2395 C CA . LYS A 1 288 ? 15.121 24.387 2.031 1.00 93.81 288 LYS A CA 1
ATOM 2396 C C . LYS A 1 288 ? 15.494 22.972 2.446 1.00 93.81 288 LYS A C 1
ATOM 2398 O O . LYS A 1 288 ? 15.413 22.654 3.625 1.00 93.81 288 LYS A O 1
ATOM 2403 N N . GLU A 1 289 ? 15.922 22.160 1.482 1.00 93.06 289 GLU A N 1
ATOM 2404 C CA . GLU A 1 289 ? 16.361 20.790 1.765 1.00 93.06 289 GLU A CA 1
ATOM 2405 C C . GLU A 1 289 ? 17.663 20.805 2.563 1.00 93.06 289 GLU A C 1
ATOM 2407 O O . GLU A 1 289 ? 18.561 21.609 2.297 1.00 93.06 289 GLU A O 1
ATOM 2412 N N . ASP A 1 290 ? 17.736 19.911 3.540 1.00 94.06 290 ASP A N 1
ATOM 2413 C CA . ASP A 1 290 ? 18.904 19.641 4.366 1.00 94.06 290 ASP A CA 1
ATOM 2414 C C . ASP A 1 290 ? 19.071 18.120 4.553 1.00 94.06 290 ASP A C 1
ATOM 2416 O O . ASP A 1 290 ? 18.414 17.309 3.889 1.00 94.06 290 ASP A O 1
ATOM 2420 N N . ASP A 1 291 ? 19.954 17.711 5.460 1.00 95.38 291 ASP A N 1
ATOM 2421 C CA . ASP A 1 291 ? 20.257 16.298 5.700 1.00 95.38 291 ASP A CA 1
ATOM 2422 C C . ASP A 1 291 ? 19.104 15.527 6.372 1.00 95.38 291 ASP A C 1
ATOM 2424 O O . ASP A 1 291 ? 19.157 14.302 6.469 1.00 95.38 291 ASP A O 1
ATOM 2428 N N . THR A 1 292 ? 18.044 16.213 6.819 1.00 94.81 292 THR A N 1
ATOM 2429 C CA . THR A 1 292 ? 16.842 15.583 7.390 1.00 94.81 292 THR A CA 1
ATOM 2430 C C . THR A 1 292 ? 15.824 15.173 6.330 1.00 94.81 292 THR A C 1
ATOM 2432 O O . THR A 1 292 ? 14.860 14.470 6.638 1.00 94.81 292 THR A O 1
ATOM 2435 N N . PHE A 1 293 ? 16.011 15.600 5.079 1.00 97.94 293 PHE A N 1
ATOM 2436 C CA . PHE A 1 293 ? 15.059 15.311 4.018 1.00 97.94 293 PHE A CA 1
ATOM 2437 C C . PHE A 1 293 ? 15.095 13.841 3.594 1.00 97.94 293 PHE A C 1
ATOM 2439 O O . PHE A 1 293 ? 16.168 13.229 3.586 1.00 97.94 293 PHE A O 1
ATOM 2446 N N . PRO A 1 294 ? 13.947 13.278 3.157 1.00 97.81 294 PRO A N 1
ATOM 2447 C CA . PRO A 1 294 ? 13.847 11.874 2.766 1.00 97.81 294 PRO A CA 1
ATOM 2448 C C . PRO A 1 294 ? 14.942 11.445 1.790 1.00 97.81 294 PRO A C 1
ATOM 2450 O O . PRO A 1 294 ? 15.611 10.437 2.014 1.00 97.81 294 PRO A O 1
ATOM 2453 N N . ARG A 1 295 ? 15.183 12.251 0.747 1.00 96.00 295 ARG A N 1
ATOM 2454 C CA . ARG A 1 295 ? 16.184 11.956 -0.282 1.00 96.00 295 ARG A CA 1
ATOM 2455 C C . ARG A 1 295 ? 17.612 11.919 0.265 1.00 96.00 295 ARG A C 1
ATOM 2457 O O . ARG A 1 295 ? 18.377 11.049 -0.151 1.00 96.00 295 ARG A O 1
ATOM 2464 N N . SER A 1 296 ? 17.961 12.830 1.173 1.00 96.44 296 SER A N 1
ATOM 2465 C CA . SER A 1 296 ? 19.275 12.882 1.828 1.00 96.44 296 SER A CA 1
ATOM 2466 C C . SER A 1 296 ? 19.480 11.668 2.735 1.00 96.44 296 SER A C 1
ATOM 2468 O O . SER A 1 296 ? 20.521 11.016 2.678 1.00 96.44 296 SER A O 1
ATOM 2470 N N . ILE A 1 297 ? 18.455 11.305 3.514 1.00 97.62 297 ILE A N 1
ATOM 2471 C CA . ILE A 1 297 ? 18.495 10.147 4.416 1.00 97.62 297 ILE A CA 1
ATOM 2472 C C . ILE A 1 297 ? 18.604 8.834 3.632 1.00 97.62 297 ILE A C 1
ATOM 2474 O O . ILE A 1 297 ? 19.410 7.976 3.990 1.00 97.62 297 ILE A O 1
ATOM 2478 N N . ALA A 1 298 ? 17.823 8.662 2.562 1.00 97.12 298 ALA A N 1
ATOM 2479 C CA . ALA A 1 298 ? 17.892 7.466 1.726 1.00 97.12 298 ALA A CA 1
ATOM 2480 C C . ALA A 1 298 ? 19.254 7.346 1.021 1.00 97.12 298 ALA A C 1
ATOM 2482 O O . ALA A 1 298 ? 19.845 6.267 1.007 1.00 97.12 298 ALA A O 1
ATOM 2483 N N . TYR A 1 299 ? 19.800 8.461 0.522 1.00 95.81 299 TYR A N 1
ATOM 2484 C CA . TYR A 1 299 ? 21.149 8.496 -0.049 1.00 95.81 299 TYR A CA 1
ATOM 2485 C C . TYR A 1 299 ? 22.213 8.082 0.980 1.00 95.81 299 TYR A C 1
ATOM 2487 O O . TYR A 1 299 ? 23.031 7.207 0.708 1.00 95.81 299 TYR A O 1
ATOM 2495 N N . ALA A 1 300 ? 22.163 8.639 2.195 1.00 96.38 300 ALA A N 1
ATOM 2496 C CA . ALA A 1 300 ? 23.082 8.280 3.276 1.00 96.38 300 ALA A CA 1
ATOM 2497 C C . ALA A 1 300 ? 22.961 6.806 3.717 1.00 96.38 300 ALA A C 1
ATOM 2499 O O . ALA A 1 300 ? 23.921 6.241 4.240 1.00 96.38 300 ALA A O 1
ATOM 2500 N N . ALA A 1 301 ? 21.810 6.169 3.479 1.00 95.94 301 ALA A N 1
ATOM 2501 C CA . ALA A 1 301 ? 21.595 4.739 3.697 1.00 95.94 301 ALA A CA 1
ATOM 2502 C C . ALA A 1 301 ? 22.153 3.844 2.567 1.00 95.94 301 ALA A C 1
ATOM 2504 O O . ALA A 1 301 ? 22.003 2.626 2.632 1.00 95.94 301 ALA A O 1
ATOM 2505 N N . GLY A 1 302 ? 22.799 4.421 1.547 1.00 95.44 302 GLY A N 1
ATOM 2506 C CA . GLY A 1 302 ? 23.360 3.691 0.407 1.00 95.44 302 GLY A CA 1
ATOM 2507 C C . GLY A 1 302 ? 22.344 3.367 -0.691 1.00 95.44 302 GLY A C 1
ATOM 2508 O O . GLY A 1 302 ? 22.642 2.571 -1.577 1.00 95.44 302 GLY A O 1
ATOM 2509 N N . LEU A 1 303 ? 21.154 3.972 -0.646 1.00 96.56 303 LEU A N 1
ATOM 2510 C CA . LEU A 1 303 ? 20.130 3.833 -1.679 1.00 96.56 303 LEU A CA 1
ATOM 2511 C C . LEU A 1 303 ? 20.330 4.923 -2.732 1.00 96.56 303 LEU A C 1
ATOM 2513 O O . LEU A 1 303 ? 19.558 5.881 -2.827 1.00 96.56 303 LEU A O 1
ATOM 2517 N N . ASP A 1 304 ? 21.420 4.809 -3.480 1.00 94.69 304 ASP A N 1
ATOM 2518 C CA . ASP A 1 304 ? 21.691 5.652 -4.637 1.00 94.69 304 ASP A CA 1
ATOM 2519 C C . ASP A 1 304 ? 21.303 4.902 -5.917 1.00 94.69 304 ASP A C 1
ATOM 2521 O O . ASP A 1 304 ? 21.676 3.745 -6.100 1.00 94.69 304 ASP A O 1
ATOM 2525 N N . TYR A 1 305 ? 20.516 5.546 -6.774 1.00 91.69 305 TYR A N 1
ATOM 2526 C CA . TYR A 1 305 ? 20.104 5.037 -8.086 1.00 91.69 305 TYR A CA 1
ATOM 2527 C C . TYR A 1 305 ? 20.600 5.929 -9.232 1.00 91.69 305 TYR A C 1
ATOM 2529 O O . TYR A 1 305 ? 20.246 5.676 -10.382 1.00 91.69 305 TYR A O 1
ATOM 2537 N N . ASP A 1 306 ? 21.358 6.979 -8.908 1.00 82.19 306 ASP A N 1
ATOM 2538 C CA . ASP A 1 306 ? 21.764 8.043 -9.821 1.00 82.19 306 ASP A CA 1
ATOM 2539 C C . ASP A 1 306 ? 23.291 8.005 -10.017 1.00 82.19 306 ASP A C 1
ATOM 2541 O O . ASP A 1 306 ? 23.793 7.313 -10.901 1.00 82.19 306 ASP A O 1
ATOM 2545 N N . PHE A 1 307 ? 24.068 8.634 -9.128 1.00 81.19 307 PHE A N 1
ATOM 2546 C CA . PHE A 1 307 ? 25.521 8.786 -9.307 1.00 81.19 307 PHE A CA 1
ATOM 2547 C C . PHE A 1 307 ? 26.340 7.554 -8.893 1.00 81.19 307 PHE A C 1
ATOM 2549 O O . PHE A 1 307 ? 27.428 7.314 -9.418 1.00 81.19 307 PHE A O 1
ATOM 2556 N N . GLY A 1 308 ? 25.842 6.798 -7.920 1.00 86.38 308 GLY A N 1
ATOM 2557 C CA . GLY A 1 308 ? 26.479 5.635 -7.306 1.00 86.38 308 GLY A CA 1
ATOM 2558 C C . GLY A 1 308 ? 25.608 4.386 -7.370 1.00 86.38 308 GLY A C 1
ATOM 2559 O O . GLY A 1 308 ? 25.672 3.554 -6.462 1.00 86.38 308 GLY A O 1
ATOM 2560 N N . ALA A 1 309 ? 24.783 4.268 -8.414 1.00 88.50 309 ALA A N 1
ATOM 2561 C CA . ALA A 1 309 ? 23.898 3.128 -8.606 1.00 88.50 309 ALA A CA 1
ATOM 2562 C C . ALA A 1 309 ? 24.667 1.790 -8.610 1.00 88.50 309 ALA A C 1
ATOM 2564 O O . ALA A 1 309 ? 25.761 1.696 -9.183 1.00 88.50 309 ALA A O 1
ATOM 2565 N N . PRO A 1 310 ? 24.110 0.721 -8.010 1.00 92.81 310 PRO A N 1
ATOM 2566 C CA . PRO A 1 310 ? 24.624 -0.627 -8.213 1.00 92.81 310 PRO A CA 1
ATOM 2567 C C . PRO A 1 310 ? 24.638 -1.003 -9.706 1.00 92.81 310 PRO A C 1
ATOM 2569 O O . PRO A 1 310 ? 23.805 -0.508 -10.462 1.00 92.81 310 PRO A O 1
ATOM 2572 N N . PRO A 1 311 ? 25.525 -1.915 -10.145 1.00 94.56 311 PRO A N 1
ATOM 2573 C CA . PRO A 1 311 ? 25.568 -2.332 -11.543 1.00 94.56 311 PRO A CA 1
ATOM 2574 C C . PRO A 1 311 ? 24.230 -2.903 -12.028 1.00 94.56 311 PRO A C 1
ATOM 2576 O O . PRO A 1 311 ? 23.627 -3.736 -11.340 1.00 94.56 311 PRO A O 1
ATOM 2579 N N . THR A 1 312 ? 23.819 -2.525 -13.243 1.00 96.56 312 THR A N 1
ATOM 2580 C CA . THR A 1 312 ? 22.655 -3.104 -13.927 1.00 96.56 312 THR A CA 1
ATOM 2581 C C . THR A 1 312 ? 22.756 -4.625 -13.963 1.00 96.56 312 THR A C 1
ATOM 2583 O O . THR A 1 312 ? 23.784 -5.205 -14.326 1.00 96.56 312 THR A O 1
ATOM 2586 N N . LYS A 1 313 ? 21.674 -5.295 -13.561 1.00 97.12 313 LYS A N 1
ATOM 2587 C CA . LYS A 1 313 ? 21.664 -6.750 -13.378 1.00 97.12 313 LYS A CA 1
ATOM 2588 C C . LYS A 1 313 ? 21.332 -7.492 -14.670 1.00 97.12 313 LYS A C 1
ATOM 2590 O O . LYS A 1 313 ? 20.542 -7.038 -15.498 1.00 97.12 313 LYS A O 1
ATOM 2595 N N . GLY A 1 314 ? 21.838 -8.719 -14.763 1.00 95.69 314 GLY A N 1
ATOM 2596 C CA . GLY A 1 314 ? 21.559 -9.637 -15.864 1.00 95.69 314 GLY A CA 1
ATOM 2597 C C . GLY A 1 314 ? 22.586 -9.538 -16.986 1.00 95.69 314 GLY A C 1
ATOM 2598 O O . GLY A 1 314 ? 23.732 -9.162 -16.759 1.00 95.69 314 GLY A O 1
ATOM 2599 N N . THR A 1 315 ? 22.169 -9.9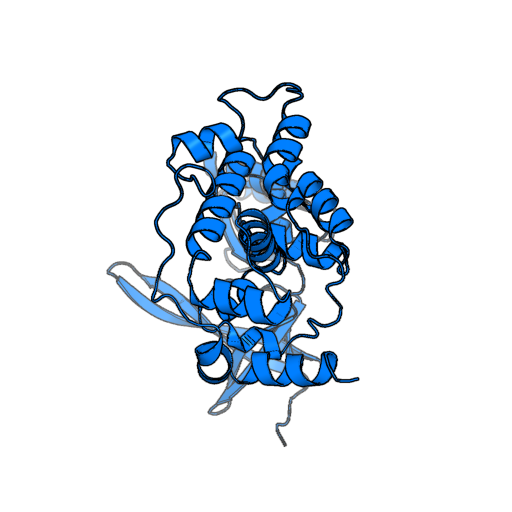29 -18.184 1.00 95.75 315 THR A N 1
ATOM 2600 C CA . THR A 1 315 ? 23.014 -9.945 -19.380 1.00 95.75 315 THR A CA 1
ATOM 2601 C C . THR A 1 315 ? 22.571 -8.831 -20.310 1.00 95.75 315 THR A C 1
ATOM 2603 O O . THR A 1 315 ? 21.376 -8.711 -20.583 1.00 95.75 315 THR A O 1
ATOM 2606 N N . ASP A 1 316 ? 23.539 -8.038 -20.755 1.00 96.44 316 ASP A N 1
ATOM 2607 C CA . ASP A 1 316 ? 23.353 -7.010 -21.774 1.00 96.44 316 ASP A CA 1
ATOM 2608 C C . ASP A 1 316 ? 22.918 -7.626 -23.115 1.00 96.44 316 ASP A C 1
ATOM 2610 O O . ASP A 1 316 ? 23.052 -8.835 -23.321 1.00 96.44 316 ASP A O 1
ATOM 2614 N N . TRP A 1 317 ? 22.370 -6.810 -24.007 1.00 96.00 317 TRP A N 1
ATOM 2615 C CA . TRP A 1 317 ? 21.766 -7.249 -25.262 1.00 96.00 317 TRP A CA 1
ATOM 2616 C C . TRP A 1 317 ? 22.160 -6.343 -26.427 1.00 96.00 317 TRP A C 1
ATOM 2618 O O . TRP A 1 317 ? 22.532 -5.183 -26.276 1.00 96.00 317 TRP A O 1
ATOM 2628 N N . THR A 1 318 ? 22.039 -6.894 -27.624 1.00 96.31 318 THR A N 1
ATOM 2629 C CA . THR A 1 318 ? 22.144 -6.187 -28.903 1.00 96.31 318 THR A CA 1
ATOM 2630 C C . THR A 1 318 ? 20.751 -5.948 -29.487 1.00 96.31 318 THR A C 1
ATOM 2632 O O . THR A 1 318 ? 19.798 -6.659 -29.154 1.00 96.31 318 THR A O 1
ATOM 2635 N N . GLU A 1 319 ? 20.583 -4.936 -30.345 1.00 92.25 319 GLU A N 1
ATOM 2636 C CA . GLU A 1 319 ? 19.262 -4.624 -30.920 1.00 92.25 319 GLU A CA 1
ATOM 2637 C C . GLU A 1 319 ? 18.689 -5.807 -31.725 1.00 92.25 319 GLU A C 1
ATOM 2639 O O . GLU A 1 319 ? 17.478 -6.027 -31.736 1.00 92.25 319 GLU A O 1
ATOM 2644 N N . GLU A 1 320 ? 19.551 -6.627 -32.333 1.00 95.12 320 GLU A N 1
ATOM 2645 C CA . GLU A 1 320 ? 19.180 -7.835 -33.073 1.00 95.12 320 GLU A CA 1
ATOM 2646 C C . GLU A 1 320 ? 18.592 -8.946 -32.185 1.00 95.12 320 GLU A C 1
ATOM 2648 O O . GLU A 1 320 ? 17.893 -9.829 -32.688 1.00 95.12 320 GLU A O 1
ATOM 2653 N N . GLU A 1 321 ? 18.853 -8.916 -30.876 1.00 96.25 321 GLU A N 1
ATOM 2654 C CA . GLU A 1 321 ? 18.351 -9.900 -29.911 1.00 96.25 321 GLU A CA 1
ATOM 2655 C C . GLU A 1 321 ? 16.964 -9.540 -29.363 1.00 96.25 321 GLU A C 1
ATOM 2657 O O . GLU A 1 321 ? 16.258 -10.429 -28.880 1.00 96.25 321 GLU A O 1
ATOM 2662 N N . LEU A 1 322 ? 16.524 -8.280 -29.484 1.00 94.81 322 LEU A N 1
ATOM 2663 C CA . LEU A 1 322 ? 15.223 -7.806 -28.988 1.00 94.81 322 LEU A CA 1
ATOM 2664 C C . LEU A 1 322 ? 14.018 -8.650 -29.460 1.00 94.81 322 LEU A C 1
ATOM 2666 O O . LEU A 1 322 ? 13.185 -8.985 -28.612 1.00 94.81 322 LEU A O 1
ATOM 2670 N N . PRO A 1 323 ? 13.918 -9.084 -30.738 1.00 94.94 323 PRO A N 1
ATOM 2671 C CA . PRO A 1 323 ? 12.808 -9.923 -31.203 1.00 94.94 323 PRO A CA 1
ATOM 2672 C C . PRO A 1 323 ? 12.755 -11.306 -30.545 1.00 94.94 323 PRO A C 1
ATOM 2674 O O . PRO A 1 323 ? 11.699 -11.934 -30.517 1.00 94.94 323 PRO A O 1
ATOM 2677 N N . VAL A 1 324 ? 13.895 -11.813 -30.066 1.00 95.50 324 VAL A N 1
ATOM 2678 C CA . VAL A 1 324 ? 13.997 -13.114 -29.389 1.00 95.50 324 VAL A CA 1
ATOM 2679 C C . VAL A 1 324 ? 13.822 -12.945 -27.882 1.00 95.50 324 VAL A C 1
ATOM 2681 O O . VAL A 1 324 ? 13.216 -13.798 -27.236 1.00 95.50 324 VAL A O 1
ATOM 2684 N N . LEU A 1 325 ? 14.337 -11.846 -27.327 1.00 94.69 325 LEU A N 1
ATOM 2685 C CA . LEU A 1 325 ? 14.302 -11.549 -25.900 1.00 94.69 325 LEU A CA 1
ATOM 2686 C C . LEU A 1 325 ? 12.892 -11.187 -25.418 1.00 94.69 325 LEU A C 1
ATOM 2688 O O . LEU A 1 325 ? 12.494 -11.639 -24.346 1.00 94.69 325 LEU A O 1
ATOM 2692 N N . LEU A 1 326 ? 12.154 -10.389 -26.199 1.00 95.44 326 LEU A N 1
ATOM 2693 C CA . LEU A 1 326 ? 10.822 -9.863 -25.874 1.00 95.44 326 LEU A CA 1
ATOM 2694 C C . LEU A 1 326 ? 9.880 -9.997 -27.091 1.00 95.44 326 LEU A C 1
ATOM 2696 O O . LEU A 1 326 ? 9.485 -8.997 -27.699 1.00 95.44 326 LEU A O 1
ATOM 2700 N N . PRO A 1 327 ? 9.561 -11.234 -27.516 1.00 95.50 327 PRO A N 1
ATOM 2701 C CA . PRO A 1 327 ? 8.917 -11.497 -28.801 1.00 95.50 327 PRO A CA 1
ATOM 2702 C C . PRO A 1 327 ? 7.508 -10.916 -28.920 1.00 95.50 327 PRO A C 1
ATOM 2704 O O . PRO A 1 327 ? 7.119 -10.486 -30.008 1.00 95.50 327 PRO A O 1
ATOM 2707 N N . ARG A 1 328 ? 6.722 -10.902 -27.838 1.00 94.06 328 ARG A N 1
ATOM 2708 C CA . ARG A 1 328 ? 5.349 -10.383 -27.878 1.00 94.06 328 ARG A CA 1
ATOM 2709 C C . ARG A 1 328 ? 5.355 -8.862 -27.929 1.00 94.06 328 ARG A C 1
ATOM 2711 O O . ARG A 1 328 ? 4.627 -8.281 -28.732 1.00 94.06 328 ARG A O 1
ATOM 2718 N N . LEU A 1 329 ? 6.199 -8.232 -27.115 1.00 91.38 329 LEU A N 1
ATOM 2719 C CA . LEU A 1 329 ? 6.347 -6.781 -27.078 1.00 91.38 329 LEU A CA 1
ATOM 2720 C C . LEU A 1 329 ? 6.896 -6.261 -28.411 1.00 91.38 329 LEU A C 1
ATOM 2722 O O . LEU A 1 329 ? 6.370 -5.299 -28.965 1.00 91.38 329 LEU A O 1
ATOM 2726 N N . TRP A 1 330 ? 7.885 -6.955 -28.980 1.00 91.25 330 TRP A N 1
ATOM 2727 C CA . TRP A 1 330 ? 8.433 -6.650 -30.301 1.00 91.25 330 TRP A CA 1
ATOM 2728 C C . TRP A 1 330 ? 7.366 -6.695 -31.404 1.00 91.25 330 TRP A C 1
ATOM 2730 O O . TRP A 1 330 ? 7.263 -5.771 -32.213 1.00 91.25 330 TRP A O 1
ATOM 2740 N N . GLN A 1 331 ? 6.535 -7.747 -31.429 1.00 89.56 331 GLN A N 1
ATOM 2741 C CA . GLN A 1 331 ? 5.449 -7.875 -32.408 1.00 89.56 331 GLN A CA 1
ATOM 2742 C C . GLN A 1 331 ? 4.461 -6.707 -32.334 1.00 89.56 331 GLN A C 1
ATOM 2744 O O . GLN A 1 331 ? 4.062 -6.188 -33.374 1.00 89.56 331 GLN A O 1
ATOM 2749 N N . GLN A 1 332 ? 4.100 -6.255 -31.131 1.00 83.44 332 GLN A N 1
ATOM 2750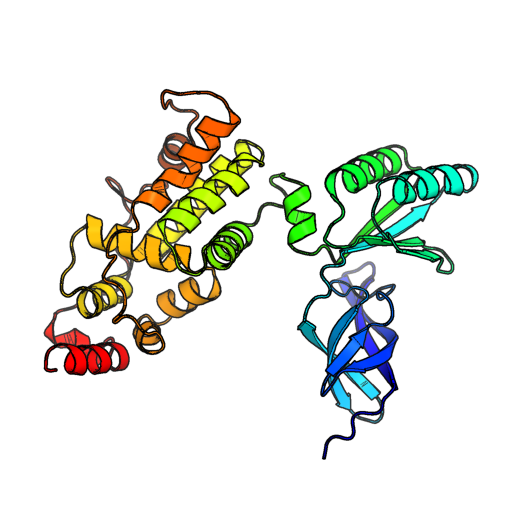 C CA . GLN A 1 332 ? 3.176 -5.133 -30.957 1.00 83.44 332 GLN A CA 1
ATOM 2751 C C . GLN A 1 332 ? 3.710 -3.825 -31.571 1.00 83.44 332 GLN A C 1
ATOM 2753 O O . GLN A 1 332 ? 2.945 -3.103 -32.211 1.00 83.44 332 GLN A O 1
ATOM 2758 N N . TYR A 1 333 ? 5.011 -3.538 -31.453 1.00 76.12 333 TYR A N 1
ATOM 2759 C CA . TYR A 1 333 ? 5.612 -2.281 -31.930 1.00 76.12 333 TYR A CA 1
ATOM 2760 C C . TYR A 1 333 ? 5.963 -2.255 -33.427 1.00 76.12 333 TYR A C 1
ATOM 2762 O O . TYR A 1 333 ? 5.969 -1.182 -34.041 1.00 76.12 333 TYR A O 1
ATOM 2770 N N . LEU A 1 334 ? 6.155 -3.418 -34.061 1.00 69.31 334 LEU A N 1
ATOM 2771 C CA . LEU A 1 334 ? 6.257 -3.515 -35.526 1.00 69.31 334 LEU A CA 1
ATOM 2772 C C . LEU A 1 334 ? 4.970 -3.070 -36.240 1.00 69.31 334 LEU A C 1
ATOM 2774 O O . LEU A 1 334 ? 5.022 -2.582 -37.367 1.00 69.31 334 LEU A O 1
ATOM 2778 N N . HIS A 1 335 ? 3.808 -3.237 -35.605 1.00 54.44 335 HIS A N 1
ATOM 2779 C CA . HIS A 1 335 ? 2.523 -2.862 -36.199 1.00 54.44 335 HIS A CA 1
ATOM 2780 C C . HIS A 1 335 ? 2.239 -1.355 -36.138 1.00 54.44 335 HIS A C 1
ATOM 2782 O O . HIS A 1 335 ? 1.496 -0.864 -36.981 1.00 54.44 335 HIS A O 1
ATOM 2788 N N . ILE A 1 336 ? 2.846 -0.630 -35.193 1.00 55.25 336 ILE A N 1
ATOM 2789 C CA . ILE A 1 336 ? 2.617 0.809 -34.966 1.00 55.25 336 ILE A CA 1
ATOM 2790 C C . ILE A 1 336 ? 3.516 1.673 -35.867 1.00 55.25 336 ILE A C 1
ATOM 2792 O O . ILE A 1 336 ? 3.125 2.751 -36.295 1.00 55.25 336 ILE A O 1
ATOM 2796 N N . THR A 1 337 ? 4.718 1.199 -36.201 1.00 47.88 337 THR A N 1
ATOM 2797 C CA . THR A 1 337 ? 5.689 1.930 -37.043 1.00 47.88 337 THR A CA 1
ATOM 2798 C C . THR A 1 337 ? 5.413 1.824 -38.552 1.00 47.88 337 THR A C 1
ATOM 2800 O O . THR A 1 337 ? 6.045 2.523 -39.346 1.00 47.88 337 THR A O 1
ATOM 2803 N N . HIS A 1 338 ? 4.456 0.981 -38.959 1.00 38.09 338 HIS A N 1
ATOM 2804 C CA . HIS A 1 338 ? 4.077 0.734 -40.358 1.00 38.09 338 HIS A CA 1
ATOM 2805 C C . HIS A 1 338 ? 2.610 1.071 -40.698 1.00 38.09 338 HIS A C 1
ATOM 2807 O O . HIS A 1 338 ? 2.157 0.758 -41.803 1.00 38.09 338 HIS A O 1
ATOM 2813 N N . SER A 1 339 ? 1.882 1.712 -39.782 1.00 36.03 339 SER A N 1
ATOM 2814 C CA . SER A 1 339 ? 0.525 2.256 -39.966 1.00 36.03 339 SER A CA 1
ATOM 2815 C C . SER A 1 339 ? 0.552 3.775 -39.954 1.00 36.03 339 SER A C 1
ATOM 2817 O O . SER A 1 339 ? -0.164 4.382 -40.782 1.00 36.03 339 SER A O 1
#

Organism: Chitinophaga pinensis (strain ATCC 43595 / DSM 2588 / LMG 13176 / NBRC 15968 / NCIMB 11800 / UQM 2034) (NCBI:txid485918)

Secondary structure (DSSP, 8-state):
-----SEEEEEEEEEEEETTTEEEEEEEEEEEEEETTEEEESS--SS-SS--TT-EEEEEEETTEEEEEEEEE--S-EEEEEEES-GGGHHHHHHHHHHTSS--EEEE-SS-EEEEE-TTS-HHHHHHHHHHHHHTTSEEEEEEE--HHHHHHH-SGGG--HHHHHHHHHHHTTT-HHHHHHHHHHHHTTS-HHHHHHHHHHHHHHHHHT-BHHHHHHHHHHHS---HHHHHHHHHHHHHT-HHHHHHHHH-GGGGGGS--TT------GGGGGHHHHHHHHHH---S--TTSHHHHHHHTT--SSTTPPPPBS----GGGHHHHSHHHHHHHHHHTT-

InterPro domains:
  IPR025334 Domain of unknown function DUF4240 [PF14024] (157-281)
  IPR025361 Protein of unknown function DUF4265 [PF14085] (35-135)

Sequence (339 aa):
MLVYPDEILLAIPYHTEYYEGWINHDTEYLKVRRRQEHYKLSETPLYAHDLAVGDIVSVVYDNGTYFFNGIIEESGYSSLRLNIYHKHLCGEITDMISGLQGEIKMLWGPDLLRVDVPSHVDYAPIKEYLDAVSHKRHAGFWETCIRKKHRFDLRTMDKFNFWDLIEESYKQSHGDKEQQITILTDLLQQFDTQVIIEFEKIFRELVIQADTYKVMAALKIVDGFVTDDSYLYFRCRLISRGRAFFNDVLENPDYLANYDVSITSDIDHEELMYVATRAYRKKTGIEKEDDTFPRSIAYAAGLDYDFGAPPTKGTDWTEEELPVLLPRLWQQYLHITHS